Protein AF-A0A7K2DE82-F1 (afdb_monomer)

Radius of gyration: 32.62 Å; Cα contacts (8 Å, |Δi|>4): 359; chains: 1; bounding box: 81×49×97 Å

Mean predicted aligned error: 17.88 Å

Foldseek 3Di:
DDDDDPPPPDDPPPPVLLQLLLLLQLLLLLLLQLLQLLVVLQDVQFDRLLLLLLVVVVVPDDPVVVVVCCVPVNPCSSVVSSVVSSVVSSRQSSNLSSVVLVVVLVSNLVSLQVQLVSSLVSRLPDPSHDSVVSSVSSNVSSVSSSVSSNVLSVLSNVPDDPPVPPPDPDDDDDPVVNVVVNVVSVVVSVVSSVVSVVSSVVSNVNSVVSHDDDPVRVCCVVDVDDDDPPDPPDDPPDDDDDDDDDEDADDPDDEDDAPDEDDARYEDDAHYEHDAHYEDDPHYDDDPHYDDDPHYDDDD

pLDDT: mean 73.93, std 19.4, range [28.81, 98.38]

Solvent-accessible surface area (backbone atoms only — not comparable to full-atom values): 16851 Å² total; per-residue (Å²): 136,83,75,82,78,83,77,83,77,76,82,78,76,73,62,62,53,41,54,55,6,22,53,22,8,28,38,9,36,41,33,17,51,10,47,40,37,27,51,29,18,75,30,97,50,45,74,42,41,65,56,28,39,42,51,53,52,54,75,71,51,57,68,68,60,52,53,52,40,40,74,74,55,39,93,49,42,67,60,51,49,46,51,49,52,52,53,51,50,30,50,52,33,10,52,31,18,24,39,29,53,72,71,35,48,65,58,25,47,52,49,29,47,51,51,15,50,53,29,12,51,33,32,39,69,39,89,81,28,62,39,69,59,35,36,51,52,24,44,49,24,19,51,51,13,35,50,46,15,51,52,46,25,51,55,58,55,73,70,62,74,81,77,86,61,89,87,62,98,73,83,90,86,69,73,62,63,61,53,52,54,55,51,52,47,51,53,49,42,52,51,53,52,50,49,40,46,52,51,15,53,49,29,37,52,51,9,60,70,49,49,70,83,48,72,65,54,56,42,47,76,74,45,79,73,78,79,84,78,83,68,79,83,73,82,88,82,75,88,82,80,90,76,85,82,80,68,67,84,64,72,76,72,52,77,57,68,73,72,47,75,54,69,74,51,37,61,53,56,65,61,32,54,50,55,55,57,31,49,48,51,73,76,53,55,77,53,93,69,53,59,78,51,89,64,54,54,69,71,131

Secondary structure (DSSP, 8-state):
--PPPPP----GGGSHHHHHHHHHHHHHHHHHHHHHHHHHHH-TTS--HHHHHHHHHHHTS-HHHHHHHHHHHGGGHHHHHHHHHHHHHHHHHHHHHHHHTTT-HHHHHHHHHHHHHHHHHHHHT-TTS-HHHHHHHHHHHHHHHHHHHHHHHHHHHTT----TTTT----S--HHHHHHHHHHHHHHHHHHHHHHHHHHHHHHHHHHHHPPPPHHHHHHHH--PPP----------S------S----PPSSPPPPTTPPPPTTPPPPTTPBPPTT-B--TT----TT-B--TT-B---

Structure (mmCIF, N/CA/C/O backbone):
data_AF-A0A7K2DE82-F1
#
_entry.id   AF-A0A7K2DE82-F1
#
loop_
_atom_site.group_PDB
_atom_site.id
_atom_site.type_symbol
_atom_site.label_atom_id
_atom_site.label_alt_id
_atom_site.label_comp_id
_atom_site.label_asym_id
_atom_site.label_entity_id
_atom_site.label_seq_id
_atom_site.pdbx_PDB_ins_code
_atom_site.Cartn_x
_atom_site.Cartn_y
_atom_site.Cartn_z
_atom_site.occupancy
_atom_site.B_iso_or_equiv
_atom_site.auth_seq_id
_atom_site.auth_comp_id
_atom_site.auth_asym_id
_atom_site.auth_atom_id
_atom_site.pdbx_PDB_model_num
ATOM 1 N N . MET A 1 1 ? 36.257 -37.421 -39.994 1.00 50.84 1 MET A N 1
ATOM 2 C CA . MET A 1 1 ? 36.653 -36.256 -39.176 1.00 50.84 1 MET A CA 1
ATOM 3 C C . MET A 1 1 ? 35.406 -35.404 -39.060 1.00 50.84 1 MET A C 1
ATOM 5 O O . MET A 1 1 ? 35.262 -34.439 -39.796 1.00 50.84 1 MET A O 1
ATOM 9 N N . ASP A 1 2 ? 34.467 -35.842 -38.223 1.00 56.78 2 ASP A N 1
ATOM 10 C CA . ASP A 1 2 ? 33.257 -35.078 -37.931 1.00 56.78 2 ASP A CA 1
ATOM 11 C C . ASP A 1 2 ? 33.627 -34.065 -36.851 1.00 56.78 2 ASP A C 1
ATOM 13 O O . ASP A 1 2 ? 34.039 -34.438 -35.750 1.00 56.78 2 ASP A O 1
ATOM 17 N N . GLY A 1 3 ? 33.612 -32.784 -37.215 1.00 58.31 3 GLY A N 1
ATOM 18 C CA . GLY A 1 3 ? 33.856 -31.699 -36.272 1.00 58.31 3 GLY A CA 1
ATOM 19 C C . GLY A 1 3 ? 32.747 -31.655 -35.215 1.00 58.31 3 GLY A C 1
ATOM 20 O O . GLY A 1 3 ? 31.602 -31.981 -35.530 1.00 58.31 3 GLY A O 1
ATOM 21 N N . PRO A 1 4 ? 33.051 -31.275 -33.963 1.00 61.97 4 PRO A N 1
ATOM 22 C CA . PRO A 1 4 ? 32.033 -31.176 -32.926 1.00 61.97 4 PRO A CA 1
ATOM 23 C C . PRO A 1 4 ? 31.029 -30.068 -33.274 1.00 61.97 4 PRO A C 1
ATOM 25 O O . PRO A 1 4 ? 31.424 -28.934 -33.551 1.00 61.97 4 PRO A O 1
ATOM 28 N N . GLU A 1 5 ? 29.735 -30.397 -33.253 1.00 64.00 5 GLU A N 1
ATOM 29 C CA . GLU A 1 5 ? 28.656 -29.424 -33.437 1.00 64.00 5 GLU A CA 1
ATOM 30 C C . GLU A 1 5 ? 28.733 -28.312 -32.374 1.00 64.00 5 GLU A C 1
ATOM 32 O O . GLU A 1 5 ? 28.950 -28.598 -31.189 1.00 64.00 5 GLU A O 1
ATOM 37 N N . PRO A 1 6 ? 28.547 -27.034 -32.752 1.00 55.84 6 PRO A N 1
ATOM 38 C CA . PRO A 1 6 ? 28.524 -25.945 -31.792 1.00 55.84 6 PRO A CA 1
ATOM 39 C C . PRO A 1 6 ? 27.261 -26.049 -30.931 1.00 55.84 6 PRO A C 1
ATOM 41 O O . PRO A 1 6 ? 26.137 -25.955 -31.417 1.00 55.84 6 PRO A O 1
ATOM 44 N N . ALA A 1 7 ? 27.460 -26.231 -29.626 1.00 52.50 7 ALA A N 1
ATOM 45 C CA . ALA A 1 7 ? 26.391 -26.254 -28.639 1.00 52.50 7 ALA A CA 1
ATOM 46 C C . ALA A 1 7 ? 25.530 -24.981 -28.730 1.00 52.50 7 ALA A C 1
ATOM 48 O O . ALA A 1 7 ? 26.030 -23.872 -28.530 1.00 52.50 7 ALA A O 1
ATOM 49 N N . GLU A 1 8 ? 24.227 -25.150 -28.978 1.00 50.50 8 GLU A N 1
ATOM 50 C CA . GLU A 1 8 ? 23.212 -24.098 -28.888 1.00 50.50 8 GLU A CA 1
ATOM 51 C C . GLU A 1 8 ? 23.307 -23.371 -27.536 1.00 50.50 8 GLU A C 1
ATOM 53 O O . GLU A 1 8 ? 22.836 -23.833 -26.488 1.00 50.50 8 GLU A O 1
ATOM 58 N N . GLN A 1 9 ? 23.901 -22.180 -27.548 1.00 54.16 9 GLN A N 1
ATOM 59 C CA . GLN A 1 9 ? 23.898 -21.288 -26.400 1.00 54.16 9 GLN A CA 1
ATOM 60 C C . GLN A 1 9 ? 22.506 -20.662 -26.268 1.00 54.16 9 GLN A C 1
ATOM 62 O O . GLN A 1 9 ? 22.185 -19.650 -26.889 1.00 54.16 9 GLN A O 1
ATOM 67 N N . ARG A 1 10 ? 21.648 -21.260 -25.432 1.00 49.44 10 ARG A N 1
ATOM 68 C CA . ARG A 1 10 ? 20.344 -20.670 -25.086 1.00 49.44 10 ARG A CA 1
ATOM 69 C C . ARG A 1 10 ? 20.536 -19.264 -24.483 1.00 49.44 10 ARG A C 1
ATOM 71 O O . ARG A 1 10 ? 21.251 -19.131 -23.484 1.00 49.44 10 ARG A O 1
ATOM 78 N N . PRO A 1 11 ? 19.855 -18.220 -24.993 1.00 47.59 11 PRO A N 1
ATOM 79 C CA . PRO A 1 11 ? 20.053 -16.850 -24.532 1.00 47.59 11 PRO A CA 1
ATOM 80 C C . PRO A 1 11 ? 19.539 -16.674 -23.094 1.00 47.59 11 PRO A C 1
ATOM 82 O O . PRO A 1 11 ? 18.336 -16.690 -22.820 1.00 47.59 11 PRO A O 1
ATOM 85 N N . ARG A 1 12 ? 20.460 -16.466 -22.146 1.00 50.34 12 ARG A N 1
ATOM 86 C CA . ARG A 1 12 ? 20.175 -16.243 -20.712 1.00 50.34 12 ARG A CA 1
ATOM 87 C C . ARG A 1 12 ? 19.652 -14.826 -20.380 1.00 50.34 12 ARG A C 1
ATOM 89 O O . ARG A 1 12 ? 19.381 -14.535 -19.218 1.00 50.34 12 ARG A O 1
ATOM 96 N N . GLY A 1 13 ? 19.435 -13.955 -21.370 1.00 49.06 13 GLY A N 1
ATOM 97 C CA . GLY A 1 13 ? 19.183 -12.515 -21.172 1.00 49.06 13 GLY A CA 1
ATOM 98 C C . GLY A 1 13 ? 17.776 -12.078 -20.722 1.00 49.06 13 GLY A C 1
ATOM 99 O O . GLY A 1 13 ? 17.586 -10.916 -20.382 1.00 49.06 13 GLY A O 1
ATOM 100 N N . ARG A 1 14 ? 16.764 -12.961 -20.691 1.00 52.59 14 ARG A N 1
ATOM 101 C CA . ARG A 1 14 ? 15.362 -12.558 -20.406 1.00 52.59 14 ARG A CA 1
ATOM 102 C C . ARG A 1 14 ? 14.955 -12.552 -18.925 1.00 52.59 14 ARG A C 1
ATOM 104 O O . ARG A 1 14 ? 13.929 -11.961 -18.590 1.00 52.59 14 ARG A O 1
ATOM 111 N N . ARG A 1 15 ? 15.697 -13.213 -18.027 1.00 55.22 15 ARG A N 1
ATOM 112 C CA . ARG A 1 15 ? 15.253 -13.403 -16.625 1.00 55.22 15 ARG A CA 1
ATOM 113 C C . ARG A 1 15 ? 15.520 -12.193 -15.721 1.00 55.22 15 ARG A C 1
ATOM 115 O O . ARG A 1 15 ? 14.745 -11.940 -14.802 1.00 55.22 15 ARG A O 1
ATOM 122 N N . THR A 1 16 ? 16.565 -11.421 -15.995 1.00 61.06 16 THR A N 1
ATOM 123 C CA . THR A 1 16 ? 17.054 -10.342 -15.119 1.00 61.06 16 THR A CA 1
ATOM 124 C C . THR A 1 16 ? 16.125 -9.123 -15.055 1.00 61.06 16 THR A C 1
ATOM 126 O O . THR A 1 16 ? 15.943 -8.562 -13.977 1.00 61.06 16 THR A O 1
ATOM 129 N N . GLY A 1 17 ? 15.438 -8.765 -16.147 1.00 68.69 17 GLY A N 1
ATOM 130 C CA . GLY A 1 17 ? 14.459 -7.661 -16.146 1.00 68.69 17 GLY A CA 1
ATOM 131 C C . GLY A 1 17 ? 13.202 -7.931 -15.304 1.00 68.69 17 GLY A C 1
ATOM 132 O O . GLY A 1 17 ? 12.536 -7.002 -14.843 1.00 68.69 17 GLY A O 1
ATOM 133 N N . GLY A 1 18 ? 12.882 -9.206 -15.053 1.00 82.81 18 GLY A N 1
ATOM 134 C CA . GLY A 1 18 ? 11.758 -9.587 -14.198 1.00 82.81 18 GLY A CA 1
ATOM 135 C C . GLY A 1 18 ? 12.042 -9.363 -12.712 1.00 82.81 18 GLY A C 1
ATOM 136 O O . GLY A 1 18 ? 11.191 -8.839 -12.000 1.00 82.81 18 GLY A O 1
ATOM 137 N N . VAL A 1 19 ? 13.243 -9.720 -12.250 1.00 89.25 19 VAL A N 1
ATOM 138 C CA . VAL A 1 19 ? 13.635 -9.565 -10.839 1.00 89.25 19 VAL A CA 1
ATOM 139 C C . VAL A 1 19 ? 13.806 -8.089 -10.479 1.00 89.25 19 VAL A C 1
ATOM 141 O O . VAL A 1 19 ? 13.284 -7.654 -9.459 1.00 89.25 19 VAL A O 1
ATOM 144 N N . ALA A 1 20 ? 14.448 -7.294 -11.343 1.00 89.69 20 ALA A N 1
ATOM 145 C CA . ALA A 1 20 ? 14.592 -5.853 -11.122 1.00 89.69 20 ALA A CA 1
ATOM 146 C C . ALA A 1 20 ? 13.230 -5.139 -11.056 1.00 89.69 20 ALA A C 1
ATOM 148 O O . ALA A 1 20 ? 13.008 -4.313 -10.173 1.00 89.69 20 ALA A O 1
ATOM 149 N N . GLY A 1 21 ? 12.292 -5.510 -11.937 1.00 92.88 21 GLY A N 1
ATOM 150 C CA . GLY A 1 21 ? 10.916 -5.012 -11.875 1.00 92.88 21 GLY A CA 1
ATOM 151 C C . GLY A 1 21 ? 10.198 -5.418 -10.585 1.00 92.88 21 GLY A C 1
ATOM 152 O O . GLY A 1 21 ? 9.494 -4.601 -10.001 1.00 92.88 21 GLY A O 1
ATOM 153 N N . PHE A 1 22 ? 10.413 -6.646 -10.101 1.00 95.69 22 PHE A N 1
ATOM 154 C CA . PHE A 1 22 ? 9.846 -7.091 -8.827 1.00 95.69 22 PHE A CA 1
ATOM 155 C C . PHE A 1 22 ? 10.364 -6.269 -7.645 1.00 95.69 22 PHE A C 1
ATOM 157 O O . PHE A 1 22 ? 9.571 -5.750 -6.864 1.00 95.69 22 PHE A O 1
ATOM 164 N N . ILE A 1 23 ? 11.683 -6.080 -7.557 1.00 95.31 23 ILE A N 1
ATOM 165 C CA . ILE A 1 23 ? 12.314 -5.264 -6.511 1.00 95.31 23 ILE A CA 1
ATOM 166 C C . ILE A 1 23 ? 11.802 -3.818 -6.569 1.00 95.31 23 ILE A C 1
ATOM 168 O O . ILE A 1 23 ? 11.464 -3.251 -5.535 1.00 95.31 23 ILE A O 1
ATOM 172 N N . ALA A 1 24 ? 11.683 -3.239 -7.768 1.00 95.62 24 ALA A N 1
ATOM 173 C CA . ALA A 1 24 ? 11.132 -1.898 -7.953 1.00 95.62 24 ALA A CA 1
ATOM 174 C C . ALA A 1 24 ? 9.705 -1.767 -7.395 1.00 95.62 24 ALA A C 1
ATOM 176 O O . ALA A 1 24 ? 9.404 -0.785 -6.721 1.00 95.62 24 ALA A O 1
ATOM 177 N N . GLY A 1 25 ? 8.851 -2.765 -7.642 1.00 96.94 25 GLY A N 1
ATOM 178 C CA . GLY A 1 25 ? 7.486 -2.798 -7.114 1.00 96.94 25 GLY A CA 1
ATOM 179 C C . GLY A 1 25 ? 7.422 -2.951 -5.593 1.00 96.94 25 GLY A C 1
ATOM 180 O O . GLY A 1 25 ? 6.647 -2.251 -4.944 1.00 96.94 25 GLY A O 1
ATOM 181 N N . VAL A 1 26 ? 8.273 -3.807 -5.013 1.00 98.38 26 VAL A N 1
ATOM 182 C CA . VAL A 1 26 ? 8.395 -3.960 -3.550 1.00 98.38 26 VAL A CA 1
ATOM 183 C C . VAL A 1 26 ? 8.843 -2.648 -2.903 1.00 98.38 26 VAL A C 1
ATOM 185 O O . VAL A 1 26 ? 8.251 -2.224 -1.917 1.00 98.38 26 VAL A O 1
ATOM 188 N N . LEU A 1 27 ? 9.849 -1.975 -3.468 1.00 98.00 27 LEU A N 1
ATOM 189 C CA . LEU A 1 27 ? 10.345 -0.698 -2.946 1.00 98.00 27 LEU A CA 1
ATOM 190 C C . LEU A 1 27 ? 9.311 0.421 -3.074 1.00 98.00 27 LEU A C 1
ATOM 192 O O . LEU A 1 27 ? 9.140 1.195 -2.136 1.00 98.00 27 LEU A O 1
ATOM 196 N N . GLY A 1 28 ? 8.584 0.485 -4.192 1.00 97.75 28 GLY A N 1
ATOM 197 C CA . GLY A 1 28 ? 7.482 1.434 -4.346 1.00 97.75 28 GLY A CA 1
ATOM 198 C C . GLY A 1 28 ? 6.388 1.223 -3.301 1.00 97.75 28 GLY A C 1
ATOM 199 O O . GLY A 1 28 ? 5.941 2.183 -2.678 1.00 97.75 28 GLY A O 1
ATOM 200 N N . ALA A 1 29 ? 6.008 -0.028 -3.038 1.00 97.88 29 ALA A N 1
ATOM 201 C CA . ALA A 1 29 ? 5.058 -0.341 -1.975 1.00 97.88 29 ALA A CA 1
ATOM 202 C C . ALA A 1 29 ? 5.600 -0.026 -0.577 1.00 97.88 29 ALA A C 1
ATOM 204 O O . ALA A 1 29 ? 4.870 0.532 0.233 1.00 97.88 29 ALA A O 1
ATOM 205 N N . ALA A 1 30 ? 6.872 -0.315 -0.297 1.00 97.62 30 ALA A N 1
ATOM 206 C CA . ALA A 1 30 ? 7.489 0.016 0.984 1.00 97.62 30 ALA A CA 1
ATOM 207 C C . ALA A 1 30 ? 7.483 1.531 1.247 1.00 97.62 30 ALA A C 1
ATOM 209 O O . ALA A 1 30 ? 7.157 1.957 2.352 1.00 97.62 30 ALA A O 1
ATOM 210 N N . VAL A 1 31 ? 7.779 2.349 0.231 1.00 98.00 31 VAL A N 1
ATOM 211 C CA . VAL A 1 31 ? 7.702 3.816 0.333 1.00 98.00 31 VAL A CA 1
ATOM 212 C C 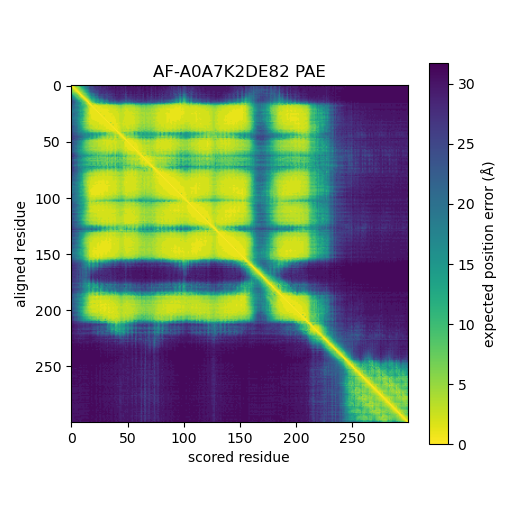. VAL A 1 31 ? 6.257 4.284 0.540 1.00 98.00 31 VAL A C 1
ATOM 214 O O . VAL A 1 31 ? 6.018 5.135 1.392 1.00 98.00 31 VAL A O 1
ATOM 217 N N . ALA A 1 32 ? 5.288 3.713 -0.181 1.00 96.50 32 ALA A N 1
ATOM 218 C CA . ALA A 1 32 ? 3.871 4.047 -0.016 1.00 96.50 32 ALA A CA 1
ATOM 219 C C . ALA A 1 32 ? 3.337 3.703 1.385 1.00 96.50 32 ALA A C 1
ATOM 221 O O . ALA A 1 32 ? 2.669 4.523 2.012 1.00 96.50 32 ALA A O 1
ATOM 222 N N . LEU A 1 33 ? 3.658 2.511 1.895 1.00 95.62 33 LEU A N 1
ATOM 223 C CA . LEU A 1 33 ? 3.264 2.077 3.237 1.00 95.62 33 LEU A CA 1
ATOM 224 C C . LEU A 1 33 ? 3.971 2.896 4.321 1.00 95.62 33 LEU A C 1
ATOM 226 O O . LEU A 1 33 ? 3.333 3.307 5.285 1.00 95.62 33 LEU A O 1
ATOM 230 N N . GLY A 1 34 ? 5.263 3.190 4.141 1.00 94.00 34 GLY A N 1
ATOM 231 C CA . GLY A 1 34 ? 6.003 4.066 5.046 1.00 94.00 34 GLY A CA 1
ATOM 232 C C . GLY A 1 34 ? 5.420 5.475 5.096 1.00 94.00 34 GLY A C 1
ATOM 233 O O . GLY A 1 34 ? 5.315 6.049 6.174 1.00 94.00 34 GLY A O 1
ATOM 234 N N . PHE A 1 35 ? 4.984 6.016 3.956 1.00 94.81 35 PHE A N 1
ATOM 235 C CA . PHE A 1 35 ? 4.281 7.297 3.913 1.00 94.81 35 PHE A CA 1
ATOM 236 C C . PHE A 1 35 ? 2.973 7.254 4.716 1.00 94.81 35 PHE A C 1
ATOM 238 O O . PHE A 1 35 ? 2.729 8.160 5.504 1.00 94.81 35 PHE A O 1
ATOM 245 N N . GLY A 1 36 ? 2.175 6.189 4.580 1.00 91.69 36 GLY A N 1
ATOM 246 C CA . GLY A 1 36 ? 0.971 5.998 5.398 1.00 91.69 36 GLY A CA 1
ATOM 247 C C . GLY A 1 36 ? 1.266 5.966 6.904 1.00 91.69 36 GLY A C 1
ATOM 248 O O . GLY A 1 36 ? 0.588 6.648 7.666 1.00 91.69 36 GLY A O 1
ATOM 249 N N . GLU A 1 37 ? 2.315 5.247 7.318 1.00 92.31 37 GLU A N 1
ATOM 250 C CA . GLU A 1 37 ? 2.758 5.177 8.723 1.00 92.31 37 GLU A CA 1
ATOM 251 C C . GLU A 1 37 ? 3.250 6.540 9.242 1.00 92.31 37 GLU A C 1
ATOM 253 O O . GLU A 1 37 ? 3.012 6.894 10.395 1.00 92.31 37 GLU A O 1
ATOM 258 N N . LEU A 1 38 ? 3.929 7.331 8.402 1.00 91.94 38 LEU A N 1
ATOM 259 C CA . LEU A 1 38 ? 4.367 8.677 8.773 1.00 91.94 38 LEU A CA 1
ATOM 260 C C . LEU A 1 38 ? 3.175 9.604 9.033 1.00 91.94 38 LEU A C 1
ATOM 262 O O . LEU A 1 38 ? 3.189 10.353 10.007 1.00 91.94 38 LEU A O 1
ATOM 266 N N . ILE A 1 39 ? 2.164 9.566 8.163 1.00 90.62 39 ILE A N 1
ATOM 267 C CA . ILE A 1 39 ? 0.970 10.405 8.309 1.00 90.62 39 ILE A CA 1
ATOM 268 C C . ILE A 1 39 ? 0.213 10.058 9.589 1.00 90.62 39 ILE A C 1
ATOM 270 O O . ILE A 1 39 ? -0.189 10.966 10.309 1.00 90.62 39 ILE A O 1
ATOM 274 N N . GLU A 1 40 ? 0.075 8.772 9.901 1.00 88.38 40 GLU A N 1
ATOM 275 C CA . GLU A 1 40 ? -0.502 8.321 11.169 1.00 88.38 40 GLU A CA 1
ATOM 276 C C . GLU A 1 40 ? 0.325 8.791 12.374 1.00 88.38 40 GLU A C 1
ATOM 278 O O . GLU A 1 40 ? -0.225 9.245 13.368 1.00 88.38 40 GLU A O 1
ATOM 283 N N . GLY A 1 41 ? 1.657 8.736 12.289 1.00 85.00 41 GLY A N 1
ATOM 284 C CA . GLY A 1 41 ? 2.523 9.235 13.359 1.00 85.00 41 GLY A CA 1
ATOM 285 C C . GLY A 1 41 ? 2.358 10.733 13.635 1.00 85.00 41 GLY A C 1
ATOM 286 O O . GLY A 1 41 ? 2.529 11.164 14.768 1.00 85.00 41 GLY A O 1
ATOM 287 N N . ILE A 1 42 ? 2.026 11.526 12.611 1.00 85.06 42 ILE A N 1
ATOM 288 C CA . ILE A 1 42 ? 1.841 12.984 12.720 1.00 85.06 42 ILE A CA 1
ATOM 289 C C . ILE A 1 42 ? 0.386 13.355 13.055 1.00 85.06 42 ILE A C 1
ATOM 291 O O . ILE A 1 42 ? 0.132 14.454 13.549 1.00 85.06 42 ILE A O 1
ATOM 295 N N . SER A 1 43 ? -0.579 12.475 12.780 1.00 81.25 43 SER A N 1
ATOM 296 C CA . SER A 1 43 ? -2.005 12.763 12.911 1.00 81.25 43 SER A CA 1
ATOM 297 C C . SER A 1 43 ? -2.693 11.797 13.865 1.00 81.25 43 SER A C 1
ATOM 299 O O . SER A 1 43 ? -2.884 10.627 13.558 1.00 81.25 43 SER A O 1
ATOM 301 N N . GLU A 1 44 ? -3.197 12.327 14.978 1.00 75.56 44 GLU A N 1
ATOM 302 C CA . GLU A 1 44 ? -4.012 11.567 15.937 1.00 75.56 44 GLU A CA 1
ATOM 303 C C . GLU A 1 44 ? -5.373 11.126 15.359 1.00 75.56 44 GLU A C 1
ATOM 305 O O . GLU A 1 44 ? -6.061 10.294 15.941 1.00 75.56 44 GLU A O 1
ATOM 310 N N . THR A 1 45 ? -5.776 11.683 14.211 1.00 72.50 45 THR A N 1
ATOM 311 C CA . THR A 1 45 ? -7.104 11.500 13.601 1.00 72.50 45 THR A CA 1
ATOM 312 C C . THR A 1 45 ? -7.111 10.532 12.419 1.00 72.50 45 THR A C 1
ATOM 314 O O . THR A 1 45 ? -8.185 10.110 11.986 1.00 72.50 45 THR A O 1
ATOM 317 N N . ILE A 1 46 ? -5.945 10.203 11.853 1.00 73.62 46 ILE A N 1
ATOM 318 C CA . ILE A 1 46 ? -5.843 9.373 10.647 1.00 73.62 46 ILE A CA 1
ATOM 319 C C . ILE A 1 46 ? -5.314 7.989 11.044 1.00 73.62 46 ILE A C 1
ATOM 321 O O . ILE A 1 46 ? -4.140 7.874 11.391 1.00 73.62 46 ILE A O 1
ATOM 325 N N . PRO A 1 47 ? -6.141 6.929 10.981 1.00 73.94 47 PRO A N 1
ATOM 326 C CA . PRO A 1 47 ? -5.706 5.579 11.318 1.00 73.94 47 PRO A CA 1
ATOM 327 C C . PRO A 1 47 ? -4.722 5.028 10.278 1.00 73.94 47 PRO A C 1
ATOM 329 O O . PRO A 1 47 ? -4.755 5.403 9.102 1.00 73.94 47 PRO A O 1
ATOM 332 N N . SER A 1 48 ? -3.884 4.074 10.695 1.00 85.31 48 SER A N 1
ATOM 333 C CA . SER A 1 48 ? -2.994 3.352 9.780 1.00 85.31 48 SER A CA 1
ATOM 334 C C . SER A 1 48 ? -3.783 2.721 8.637 1.00 85.31 48 SER A C 1
ATOM 336 O O . SER A 1 48 ? -4.707 1.941 8.878 1.00 85.31 48 SER A O 1
ATOM 338 N N . LEU A 1 49 ? -3.369 2.953 7.388 1.00 85.38 49 LEU A N 1
ATOM 339 C CA . LEU A 1 49 ? -3.986 2.303 6.224 1.00 85.38 49 LEU A CA 1
ATOM 340 C C . LEU A 1 49 ? -3.922 0.771 6.322 1.00 85.38 49 LEU A C 1
ATOM 342 O O . LEU A 1 49 ? -4.853 0.082 5.915 1.00 85.38 49 LEU A O 1
ATOM 346 N N . VAL A 1 50 ? -2.834 0.228 6.876 1.00 90.25 50 VAL A N 1
ATOM 347 C CA . VAL A 1 50 ? -2.664 -1.225 7.029 1.00 90.25 50 VAL A CA 1
ATOM 348 C C . VAL A 1 50 ? -3.600 -1.770 8.102 1.00 90.25 50 VAL A C 1
ATOM 350 O O . VAL A 1 50 ? -4.197 -2.825 7.902 1.00 90.25 50 VAL A O 1
ATOM 353 N N . ILE A 1 51 ? -3.751 -1.050 9.218 1.00 89.25 51 ILE A N 1
ATOM 354 C CA . ILE A 1 51 ? -4.658 -1.451 10.301 1.00 89.25 51 ILE A CA 1
ATOM 355 C C . ILE A 1 51 ? -6.103 -1.371 9.818 1.00 89.25 51 ILE A C 1
ATOM 357 O O . ILE A 1 51 ? -6.823 -2.346 9.985 1.00 89.25 51 ILE A O 1
ATOM 361 N N . ALA A 1 52 ? -6.490 -0.298 9.125 1.00 89.31 52 ALA A N 1
ATOM 362 C CA . ALA A 1 52 ? -7.834 -0.154 8.572 1.00 89.31 52 ALA A CA 1
ATOM 363 C C . ALA A 1 52 ? -8.185 -1.297 7.602 1.00 89.31 52 ALA A C 1
ATOM 365 O O . ALA A 1 52 ? -9.279 -1.856 7.650 1.00 89.31 52 ALA A O 1
ATOM 366 N N . VAL A 1 53 ? -7.247 -1.705 6.737 1.00 90.00 53 VAL A N 1
ATOM 367 C CA . VAL A 1 53 ? -7.437 -2.889 5.879 1.00 90.00 53 VAL A CA 1
ATOM 368 C C . VAL A 1 53 ? -7.497 -4.176 6.710 1.00 90.00 53 VAL A C 1
ATOM 370 O O . VAL A 1 53 ? -8.272 -5.072 6.390 1.00 90.00 53 VAL A O 1
ATOM 373 N N . GLY A 1 54 ? -6.717 -4.284 7.785 1.00 90.12 54 GLY A N 1
ATOM 374 C CA . GLY A 1 54 ? -6.768 -5.421 8.706 1.00 90.12 54 GLY A CA 1
ATOM 375 C C . GLY A 1 54 ? -8.091 -5.549 9.455 1.00 90.12 54 GLY A C 1
ATOM 376 O O . GLY A 1 54 ? -8.594 -6.663 9.595 1.00 90.12 54 GLY A O 1
ATOM 377 N N . GLU A 1 55 ? -8.680 -4.432 9.873 1.00 90.38 55 GLU A N 1
ATOM 378 C CA . GLU A 1 55 ? -10.023 -4.369 10.458 1.00 90.38 55 GLU A CA 1
ATOM 379 C C . GLU A 1 55 ? -11.048 -4.891 9.457 1.00 90.38 55 GLU A C 1
ATOM 381 O O . GLU A 1 55 ? -11.743 -5.851 9.762 1.00 90.38 55 GLU A O 1
ATOM 386 N N . VAL A 1 56 ? -11.018 -4.399 8.210 1.00 90.31 56 VAL A N 1
ATOM 387 C CA . VAL A 1 56 ? -11.879 -4.915 7.131 1.00 90.31 56 VAL A CA 1
ATOM 388 C C . VAL A 1 56 ? -11.752 -6.427 6.981 1.00 90.31 56 VAL A C 1
ATOM 390 O O . VAL A 1 56 ? -12.755 -7.129 6.892 1.00 90.31 56 VAL A O 1
ATOM 393 N N . VAL A 1 57 ? -10.524 -6.943 6.911 1.00 89.62 57 VAL A N 1
ATOM 394 C CA . VAL A 1 57 ? -10.302 -8.384 6.753 1.00 89.62 57 VAL A CA 1
ATOM 395 C C . VAL A 1 57 ? -10.858 -9.140 7.956 1.00 89.62 57 VAL A C 1
ATOM 397 O O . VAL A 1 57 ? -11.489 -10.179 7.776 1.00 89.62 57 VAL A O 1
ATOM 400 N N . THR A 1 58 ? -10.672 -8.609 9.163 1.00 89.00 58 THR A N 1
ATOM 401 C CA . THR A 1 58 ? -11.199 -9.202 10.396 1.00 89.00 58 THR A CA 1
ATOM 402 C C . THR A 1 58 ? -12.728 -9.237 10.381 1.00 89.00 58 THR A C 1
ATOM 404 O O . THR A 1 58 ? -13.294 -10.290 10.661 1.00 89.00 58 THR A O 1
ATOM 407 N N . ASP A 1 59 ? -13.384 -8.153 9.963 1.00 89.25 59 ASP A N 1
ATOM 408 C CA . ASP A 1 59 ? -14.850 -8.033 9.915 1.00 89.25 59 ASP A CA 1
ATOM 409 C C . ASP A 1 59 ? -15.505 -9.077 9.000 1.00 89.25 59 ASP A C 1
ATOM 411 O O . ASP A 1 59 ? -16.616 -9.537 9.260 1.00 89.25 59 ASP A O 1
ATOM 415 N N . TYR A 1 60 ? -14.825 -9.455 7.913 1.00 90.88 60 TYR A N 1
ATOM 416 C CA . TYR A 1 60 ? -15.328 -10.434 6.945 1.00 90.88 60 TYR A CA 1
ATOM 417 C C . TYR A 1 60 ? -14.793 -11.853 7.164 1.00 90.88 60 TYR A C 1
ATOM 419 O O . TYR A 1 60 ? -15.138 -12.755 6.396 1.00 90.88 60 TYR A O 1
ATOM 427 N N . THR A 1 61 ? -13.950 -12.083 8.173 1.00 89.44 61 THR A N 1
ATOM 428 C CA . THR A 1 61 ? -13.407 -13.419 8.437 1.00 89.44 61 THR A CA 1
ATOM 429 C C . THR A 1 61 ? -14.438 -14.263 9.202 1.00 89.44 61 THR A C 1
ATOM 431 O O . THR A 1 61 ? -14.857 -13.866 10.288 1.00 89.44 61 THR A O 1
ATOM 434 N N . PRO A 1 62 ? -14.835 -15.448 8.694 1.00 90.50 62 PRO A N 1
ATOM 435 C CA . PRO A 1 62 ? -15.736 -16.356 9.401 1.00 90.50 62 PRO A CA 1
ATOM 436 C C . PRO A 1 62 ? -15.227 -16.738 10.797 1.00 90.50 62 PRO A C 1
ATOM 438 O O . PRO A 1 62 ? -14.028 -16.969 10.984 1.00 90.50 62 PRO A O 1
ATOM 441 N N . GLY A 1 63 ? -16.151 -16.891 11.752 1.00 86.38 63 GLY A N 1
ATOM 442 C CA . GLY A 1 63 ? -15.835 -17.213 13.150 1.00 86.38 63 GLY A CA 1
ATOM 443 C C . GLY A 1 63 ? -14.975 -18.470 13.323 1.00 86.38 63 GLY A C 1
ATOM 444 O O . GLY A 1 63 ? -14.059 -18.470 14.140 1.00 86.38 63 GLY A O 1
ATOM 445 N N . ASP A 1 64 ? -15.178 -19.493 12.489 1.00 88.75 64 ASP A N 1
ATOM 446 C CA . ASP A 1 64 ? -14.406 -20.744 12.536 1.00 88.75 64 ASP A CA 1
ATOM 447 C C . ASP A 1 64 ? -12.913 -20.529 12.240 1.00 88.75 64 ASP A C 1
ATOM 449 O O . ASP A 1 64 ? -12.042 -21.129 12.873 1.00 88.75 64 ASP A O 1
ATOM 453 N N . ILE A 1 65 ? -12.595 -19.629 11.302 1.00 85.69 65 ILE A N 1
ATOM 454 C CA . ILE A 1 65 ? -11.212 -19.298 10.928 1.00 85.69 65 ILE A CA 1
ATOM 455 C C . ILE A 1 65 ? -10.549 -18.471 12.032 1.00 85.69 65 ILE A C 1
ATOM 457 O O . ILE A 1 65 ? -9.357 -18.646 12.313 1.00 85.69 65 ILE A O 1
ATOM 461 N N . VAL A 1 66 ? -11.319 -17.591 12.680 1.00 83.12 66 VAL A N 1
ATOM 462 C CA . VAL A 1 66 ? -10.862 -16.826 13.845 1.00 83.12 66 VAL A CA 1
ATOM 463 C C . VAL A 1 66 ? -10.567 -17.774 15.007 1.00 83.12 66 VAL A C 1
ATOM 465 O O . VAL A 1 66 ? -9.462 -17.732 15.538 1.00 83.12 66 VAL A O 1
ATOM 468 N N . ALA A 1 67 ? -11.484 -18.683 15.343 1.00 83.00 67 ALA A N 1
ATOM 469 C CA . ALA A 1 67 ? -11.306 -19.661 16.415 1.00 83.00 67 ALA A CA 1
ATOM 470 C C . ALA A 1 67 ? -10.099 -20.582 16.167 1.00 83.00 67 ALA A C 1
ATOM 472 O O . ALA A 1 67 ? -9.269 -20.766 17.059 1.00 83.00 67 ALA A O 1
ATOM 473 N N . PHE A 1 68 ? -9.940 -21.090 14.940 1.00 86.00 68 PHE A N 1
ATOM 474 C CA . PHE A 1 68 ? -8.771 -21.882 14.550 1.00 86.00 68 PHE A CA 1
ATOM 475 C C . PHE A 1 68 ? -7.465 -21.078 14.651 1.00 86.00 68 PHE A C 1
ATOM 477 O O . PHE A 1 68 ? -6.457 -21.577 15.157 1.00 86.00 68 PHE A O 1
ATOM 484 N N . SER A 1 69 ? -7.475 -19.815 14.212 1.00 81.12 69 SER A N 1
ATOM 485 C CA . SER A 1 69 ? -6.302 -18.941 14.321 1.00 81.12 69 SER A CA 1
ATOM 486 C C . SER A 1 69 ? -5.942 -18.648 15.773 1.00 81.12 69 SER A C 1
ATOM 488 O O . SER A 1 69 ? -4.763 -18.691 16.112 1.00 81.12 69 SER A O 1
ATOM 490 N N . ILE A 1 70 ? -6.923 -18.396 16.642 1.00 82.56 70 ILE A N 1
ATOM 491 C CA . ILE A 1 70 ? -6.691 -18.191 18.079 1.00 82.56 70 ILE A CA 1
ATOM 492 C C . ILE A 1 70 ? -6.118 -19.466 18.704 1.00 82.56 70 ILE A C 1
ATOM 494 O O . ILE A 1 70 ? -5.154 -19.382 19.461 1.00 82.56 70 ILE A O 1
ATOM 498 N N . ALA A 1 71 ? -6.639 -20.642 18.346 1.00 86.56 71 ALA A N 1
ATOM 499 C CA . ALA A 1 71 ? -6.158 -21.918 18.872 1.00 86.56 71 ALA A CA 1
ATOM 500 C C . ALA A 1 71 ? -4.697 -22.217 18.488 1.00 86.56 71 ALA A C 1
ATOM 502 O O . ALA A 1 71 ? -3.945 -22.743 19.304 1.00 86.56 71 ALA A O 1
ATOM 503 N N . ASN A 1 72 ? -4.279 -21.874 17.265 1.00 88.75 72 ASN A N 1
ATOM 504 C CA . ASN A 1 72 ? -2.934 -22.193 16.776 1.00 88.75 72 ASN A CA 1
ATOM 505 C C . ASN A 1 72 ? -1.899 -21.076 17.019 1.00 88.75 72 ASN A C 1
ATOM 507 O O . ASN A 1 72 ? -0.725 -21.356 17.242 1.00 88.75 72 ASN A O 1
ATOM 511 N N . ILE A 1 73 ? -2.308 -19.808 16.921 1.00 82.62 73 ILE A N 1
ATOM 512 C CA . ILE A 1 73 ? -1.419 -18.627 16.927 1.00 82.62 73 ILE A CA 1
ATOM 513 C C . ILE A 1 73 ? -1.530 -17.851 18.252 1.00 82.62 73 ILE A C 1
ATOM 515 O O . ILE A 1 73 ? -0.627 -17.092 18.612 1.00 82.62 73 ILE A O 1
ATOM 519 N N . GLY A 1 74 ? -2.612 -18.046 19.008 1.00 83.75 74 GLY A N 1
ATOM 520 C CA . GLY A 1 74 ? -2.832 -17.388 20.292 1.00 83.75 74 GLY A CA 1
ATOM 521 C C . GLY A 1 74 ? -2.979 -15.869 20.172 1.00 83.75 74 GLY A C 1
ATOM 522 O O . GLY A 1 74 ? -3.474 -15.333 19.178 1.00 83.75 74 GLY A O 1
ATOM 523 N N . ALA A 1 75 ? -2.512 -15.151 21.198 1.00 80.44 75 ALA A N 1
ATOM 524 C CA . ALA A 1 75 ? -2.650 -13.695 21.324 1.00 80.44 75 ALA A CA 1
ATOM 525 C C . ALA A 1 75 ? -1.996 -12.890 20.183 1.00 80.44 75 ALA A C 1
ATOM 527 O O . ALA A 1 75 ? -2.307 -11.715 19.988 1.00 80.44 75 ALA A O 1
ATOM 528 N N . SER A 1 76 ? -1.103 -13.506 19.406 1.00 83.38 76 SER A N 1
ATOM 529 C CA . SER A 1 76 ? -0.403 -12.848 18.302 1.00 83.38 76 SER A CA 1
ATOM 530 C C . SER A 1 76 ? -1.211 -12.777 17.003 1.00 83.38 76 SER A C 1
ATOM 532 O O . SER A 1 76 ? -0.710 -12.216 16.030 1.00 83.38 76 SER A O 1
ATOM 534 N N . GLN A 1 77 ? -2.447 -13.291 16.956 1.00 89.25 77 GLN A N 1
ATOM 535 C CA . GLN A 1 77 ? -3.270 -13.329 15.738 1.00 89.25 77 GLN A CA 1
ATOM 536 C C . GLN A 1 77 ? -3.361 -11.969 15.027 1.00 89.25 77 GLN A C 1
ATOM 538 O O . GLN A 1 77 ? -3.135 -11.893 13.820 1.00 89.25 77 GLN A O 1
ATOM 543 N N . LYS A 1 78 ? -3.650 -10.886 15.762 1.00 86.00 78 LYS A N 1
ATOM 544 C CA . LYS A 1 78 ? -3.786 -9.543 15.172 1.00 86.00 78 LYS A CA 1
ATOM 545 C C . LYS A 1 78 ? -2.472 -9.056 14.561 1.00 86.00 78 LYS A C 1
ATOM 547 O O . LYS A 1 78 ? -2.456 -8.557 13.442 1.00 86.00 78 LYS A O 1
ATOM 552 N N . THR A 1 79 ? -1.354 -9.262 15.254 1.00 88.69 79 THR A N 1
ATOM 553 C CA . THR A 1 79 ? -0.025 -8.906 14.739 1.00 88.69 79 THR A CA 1
ATOM 554 C C . THR A 1 79 ? 0.331 -9.725 13.501 1.00 88.69 79 THR A C 1
ATOM 556 O O . THR A 1 79 ? 0.840 -9.170 12.528 1.00 88.69 79 THR A O 1
ATOM 559 N N . VAL A 1 80 ? 0.035 -11.027 13.511 1.00 88.69 80 VAL A N 1
ATOM 560 C CA . VAL A 1 80 ? 0.269 -11.917 12.367 1.00 88.69 80 VAL A CA 1
ATOM 561 C C . VAL A 1 80 ? -0.568 -11.491 11.164 1.00 88.69 80 VAL A C 1
ATOM 563 O O . VAL A 1 80 ? -0.038 -11.458 10.055 1.00 88.69 80 VAL A O 1
ATOM 566 N N . LEU A 1 81 ? -1.825 -11.090 11.373 1.00 90.25 81 LEU A N 1
ATOM 567 C CA . LEU A 1 81 ? -2.672 -10.554 10.310 1.00 90.25 81 LEU A CA 1
ATOM 568 C C . LEU A 1 81 ? -2.061 -9.286 9.700 1.00 90.25 81 LEU A C 1
ATOM 570 O O . LEU A 1 81 ? -1.895 -9.214 8.483 1.00 90.25 81 LEU A O 1
ATOM 574 N N . THR A 1 82 ? -1.648 -8.325 10.529 1.00 91.44 82 THR A N 1
ATOM 575 C CA . THR A 1 82 ? -1.014 -7.082 10.062 1.00 91.44 82 THR A CA 1
ATOM 576 C C . THR A 1 82 ? 0.265 -7.358 9.267 1.00 91.44 82 THR A C 1
ATOM 578 O O . THR A 1 82 ? 0.436 -6.832 8.165 1.00 91.44 82 THR A O 1
ATOM 581 N N . VAL A 1 83 ? 1.156 -8.219 9.774 1.00 93.19 83 VAL A N 1
ATOM 582 C CA . VAL A 1 83 ? 2.382 -8.614 9.056 1.00 93.19 83 VAL A CA 1
ATOM 583 C C . VAL A 1 83 ? 2.039 -9.316 7.740 1.00 93.19 83 VAL A C 1
ATOM 585 O O . VAL A 1 83 ? 2.650 -9.022 6.710 1.00 93.19 83 VAL A O 1
ATOM 588 N N . GLY A 1 84 ? 1.038 -10.198 7.752 1.00 94.38 84 GLY A N 1
ATOM 589 C CA . GLY A 1 84 ? 0.539 -10.892 6.569 1.00 94.38 84 GLY A CA 1
ATOM 590 C C . GLY A 1 84 ? 0.057 -9.927 5.488 1.00 94.38 84 GLY A C 1
ATOM 591 O O . GLY A 1 84 ? 0.452 -10.066 4.331 1.00 94.38 84 GLY A O 1
ATOM 592 N N . ILE A 1 85 ? -0.717 -8.904 5.862 1.00 93.81 85 ILE A N 1
ATOM 593 C CA . ILE A 1 85 ? -1.196 -7.866 4.938 1.00 93.81 85 ILE A CA 1
ATOM 594 C C . ILE A 1 85 ? -0.022 -7.091 4.341 1.00 93.81 85 ILE A C 1
ATOM 596 O O . ILE A 1 85 ? 0.013 -6.898 3.125 1.00 93.81 85 ILE A O 1
ATOM 600 N N . VAL A 1 86 ? 0.969 -6.689 5.146 1.00 95.50 86 VAL A N 1
ATOM 601 C CA . VAL A 1 86 ? 2.161 -5.987 4.636 1.00 95.50 86 VAL A CA 1
ATOM 602 C C . VAL A 1 86 ? 2.914 -6.861 3.635 1.00 95.50 86 VAL A C 1
ATOM 604 O O . VAL A 1 86 ? 3.188 -6.416 2.520 1.00 95.50 86 VAL A O 1
ATOM 607 N N . VAL A 1 87 ? 3.206 -8.117 3.980 1.00 97.19 87 VAL A N 1
ATOM 608 C CA . VAL A 1 87 ? 3.928 -9.041 3.089 1.00 97.19 87 VAL A CA 1
ATOM 609 C C . VAL A 1 87 ? 3.140 -9.301 1.804 1.00 97.19 87 VAL A C 1
ATOM 611 O O . VAL A 1 87 ? 3.718 -9.243 0.717 1.00 97.19 87 VAL A O 1
ATOM 614 N N . ALA A 1 88 ? 1.828 -9.531 1.901 1.00 96.50 88 ALA A N 1
ATOM 615 C CA . ALA A 1 88 ? 0.965 -9.729 0.740 1.00 96.50 88 ALA A CA 1
ATOM 616 C C . ALA A 1 88 ? 0.951 -8.489 -0.167 1.00 96.50 88 ALA A C 1
ATOM 618 O O . ALA A 1 88 ? 1.099 -8.611 -1.383 1.00 96.50 88 ALA A O 1
ATOM 619 N N . SER A 1 89 ? 0.866 -7.294 0.419 1.00 96.00 89 SER A N 1
ATOM 620 C CA . SER A 1 89 ? 0.884 -6.019 -0.307 1.00 96.00 89 SER A CA 1
ATOM 621 C C . SER A 1 89 ? 2.207 -5.807 -1.041 1.00 96.00 89 SER A C 1
ATOM 623 O O . SER A 1 89 ? 2.215 -5.496 -2.234 1.00 96.00 89 SER A O 1
ATOM 625 N N . LEU A 1 90 ? 3.338 -6.052 -0.370 1.00 97.56 90 LEU A N 1
ATOM 626 C CA . LEU A 1 90 ? 4.663 -5.994 -0.990 1.00 97.56 90 LEU A CA 1
ATOM 627 C C . LEU A 1 90 ? 4.789 -7.007 -2.136 1.00 97.56 90 LEU A C 1
ATOM 629 O O . LEU A 1 90 ? 5.309 -6.666 -3.199 1.00 97.56 90 LEU A O 1
ATOM 633 N N . ALA A 1 91 ? 4.286 -8.232 -1.957 1.00 97.75 91 ALA A N 1
ATOM 634 C CA . ALA A 1 91 ? 4.324 -9.268 -2.985 1.00 97.75 91 ALA A CA 1
ATOM 635 C C . ALA A 1 91 ? 3.482 -8.894 -4.216 1.00 97.75 91 ALA A C 1
ATOM 637 O O . ALA A 1 91 ? 3.974 -8.992 -5.343 1.00 97.75 91 ALA A O 1
ATOM 638 N N . ILE A 1 92 ? 2.247 -8.420 -4.017 1.00 97.31 92 ILE A N 1
ATOM 639 C CA . ILE A 1 92 ? 1.351 -7.976 -5.096 1.00 97.31 92 ILE A CA 1
ATOM 640 C C . ILE A 1 92 ? 1.986 -6.814 -5.863 1.00 97.31 92 ILE A C 1
ATOM 642 O O . ILE A 1 92 ? 2.103 -6.871 -7.089 1.00 97.31 92 ILE A O 1
ATOM 646 N N . CYS A 1 93 ? 2.480 -5.794 -5.165 1.00 97.25 93 CYS A N 1
ATOM 647 C CA . CYS A 1 93 ? 3.134 -4.654 -5.801 1.00 97.25 93 CYS A CA 1
ATOM 648 C C . CYS A 1 93 ? 4.446 -5.036 -6.494 1.00 97.25 93 CYS A C 1
ATOM 650 O O . CYS A 1 93 ? 4.730 -4.540 -7.585 1.00 97.25 93 CYS A O 1
ATOM 652 N N . GLY A 1 94 ? 5.211 -5.978 -5.941 1.00 97.12 94 GLY A N 1
ATOM 653 C CA . GLY A 1 94 ? 6.346 -6.585 -6.629 1.00 97.12 94 GLY A CA 1
ATOM 654 C C . GLY A 1 94 ? 5.926 -7.253 -7.941 1.00 97.12 94 GLY A C 1
ATOM 655 O O . GLY A 1 94 ? 6.541 -7.040 -8.990 1.00 97.12 94 GLY A O 1
ATOM 656 N N . LEU A 1 95 ? 4.832 -8.016 -7.946 1.00 96.75 95 LEU A N 1
ATOM 657 C CA . LEU A 1 95 ? 4.299 -8.611 -9.175 1.00 96.75 95 LEU A CA 1
ATOM 658 C C . LEU A 1 95 ? 3.858 -7.545 -10.192 1.00 96.75 95 LEU A C 1
ATOM 660 O O . LEU A 1 95 ? 4.135 -7.716 -11.384 1.00 96.75 95 LEU A O 1
ATOM 664 N N . LEU A 1 96 ? 3.258 -6.440 -9.739 1.00 96.06 96 LEU A N 1
ATOM 665 C CA . LEU A 1 96 ? 2.909 -5.292 -10.583 1.00 96.06 96 LEU A CA 1
ATOM 666 C C . LEU A 1 96 ? 4.152 -4.618 -11.179 1.00 96.06 96 LEU A C 1
ATOM 668 O O . LEU A 1 96 ? 4.188 -4.364 -12.383 1.00 96.06 96 LEU A O 1
ATOM 672 N N . GLY A 1 97 ? 5.207 -4.403 -10.390 1.00 95.25 97 GLY A N 1
ATOM 673 C CA . GLY A 1 97 ? 6.481 -3.861 -10.875 1.00 95.25 97 GLY A CA 1
ATOM 674 C C . GLY A 1 97 ? 7.160 -4.780 -11.899 1.00 95.25 97 GLY A C 1
ATOM 675 O O . GLY A 1 97 ? 7.652 -4.329 -12.939 1.00 95.25 97 GLY A O 1
ATOM 676 N N . ARG A 1 98 ? 7.102 -6.099 -11.680 1.00 94.38 98 ARG A N 1
ATOM 677 C CA . ARG A 1 98 ? 7.558 -7.112 -12.647 1.00 94.38 98 ARG A CA 1
ATOM 678 C C . ARG A 1 98 ? 6.735 -7.093 -13.936 1.00 94.38 98 ARG A C 1
ATOM 680 O O . ARG A 1 98 ? 7.271 -7.360 -15.009 1.00 94.38 98 ARG A O 1
ATOM 687 N N . GLN A 1 99 ? 5.436 -6.821 -13.855 1.00 93.12 99 GLN A N 1
ATOM 688 C CA . GLN A 1 99 ? 4.590 -6.686 -15.039 1.00 93.12 99 GLN A CA 1
ATOM 689 C C . GLN A 1 99 ? 4.871 -5.368 -15.778 1.00 93.12 99 GLN A C 1
ATOM 691 O O . GLN A 1 99 ? 4.933 -5.355 -17.011 1.00 93.12 99 GLN A O 1
ATOM 696 N N . ALA A 1 100 ? 5.140 -4.283 -15.047 1.00 91.81 100 ALA A N 1
ATOM 697 C CA . ALA A 1 100 ? 5.541 -3.000 -15.615 1.00 91.81 100 ALA A CA 1
ATOM 698 C C . ALA A 1 100 ? 6.851 -3.095 -16.409 1.00 91.81 100 ALA A C 1
ATOM 700 O O . ALA A 1 100 ? 6.952 -2.491 -17.480 1.00 91.81 100 ALA A O 1
ATOM 701 N N . SER A 1 101 ? 7.821 -3.904 -15.960 1.00 87.94 101 SER A N 1
ATOM 702 C CA . SER A 1 101 ? 9.068 -4.126 -16.710 1.00 87.94 101 SER A CA 1
ATOM 703 C C . SER A 1 101 ? 8.874 -4.903 -18.020 1.00 87.94 101 SER A C 1
ATOM 705 O O . SER A 1 101 ? 9.743 -4.865 -18.891 1.00 87.94 101 SER A O 1
ATOM 707 N N . ARG A 1 102 ? 7.710 -5.542 -18.213 1.00 87.44 102 ARG A N 1
ATOM 708 C CA . ARG A 1 102 ? 7.309 -6.205 -19.467 1.00 87.44 102 ARG A CA 1
ATOM 709 C C . ARG A 1 102 ? 6.448 -5.337 -20.390 1.00 87.44 102 ARG A C 1
ATOM 711 O O . ARG A 1 102 ? 5.942 -5.844 -21.383 1.00 87.44 102 ARG A O 1
ATOM 718 N N . GLY A 1 103 ? 6.280 -4.051 -20.079 1.00 82.94 103 GLY A N 1
ATOM 719 C CA . GLY A 1 103 ? 5.442 -3.120 -20.847 1.00 82.94 103 GLY A CA 1
ATOM 720 C C . GLY A 1 103 ? 4.055 -2.880 -20.245 1.00 82.94 103 GLY A C 1
ATOM 721 O O . GLY A 1 103 ? 3.343 -1.988 -20.692 1.00 82.94 103 GLY A O 1
ATOM 722 N N . GLY A 1 104 ? 3.687 -3.587 -19.172 1.00 87.12 104 GLY A N 1
ATOM 723 C CA . GLY A 1 104 ? 2.418 -3.404 -18.463 1.00 87.12 104 GLY A CA 1
ATOM 724 C C . GLY A 1 104 ? 2.408 -2.216 -17.497 1.00 87.12 104 GLY A C 1
ATOM 725 O O . GLY A 1 104 ? 1.974 -2.372 -16.360 1.00 87.12 104 GLY A O 1
ATOM 726 N N . ARG A 1 105 ? 2.907 -1.037 -17.898 1.00 91.62 105 ARG A N 1
ATOM 727 C CA . ARG A 1 105 ? 2.961 0.149 -17.011 1.00 91.62 105 ARG A CA 1
ATOM 728 C C . ARG A 1 105 ? 1.568 0.580 -16.544 1.00 91.62 105 ARG A C 1
ATOM 730 O O . ARG A 1 105 ? 1.391 0.885 -15.372 1.00 91.62 105 ARG A O 1
ATOM 737 N N . LEU A 1 106 ? 0.579 0.517 -17.438 1.00 92.50 106 LEU A N 1
ATOM 738 C CA . LEU A 1 106 ? -0.822 0.790 -17.105 1.00 92.50 106 LEU A CA 1
ATOM 739 C C . LEU A 1 106 ? -1.367 -0.184 -16.056 1.00 92.50 106 LEU A C 1
ATOM 741 O O . LEU A 1 106 ? -2.083 0.242 -15.160 1.00 92.50 106 LEU A O 1
ATOM 745 N N . ALA A 1 107 ? -0.981 -1.463 -16.113 1.00 91.19 107 ALA A N 1
ATOM 746 C CA . ALA A 1 107 ? -1.399 -2.450 -15.120 1.00 91.19 107 ALA A CA 1
ATOM 747 C C . ALA A 1 107 ? -0.830 -2.134 -13.729 1.00 91.19 107 ALA A C 1
ATOM 749 O O . ALA A 1 107 ? -1.530 -2.301 -12.737 1.00 91.19 107 ALA A O 1
ATOM 750 N N . ALA A 1 108 ? 0.407 -1.630 -13.646 1.00 92.25 108 ALA A N 1
ATOM 751 C CA . ALA A 1 108 ? 0.962 -1.176 -12.374 1.00 92.25 108 ALA A CA 1
ATOM 752 C C . ALA A 1 108 ? 0.235 0.063 -11.840 1.00 92.25 108 ALA A C 1
ATOM 754 O O . ALA A 1 108 ? -0.142 0.066 -10.675 1.00 92.25 108 ALA A O 1
ATOM 755 N N . ILE A 1 109 ? -0.027 1.072 -12.680 1.00 96.25 109 ILE A N 1
ATOM 756 C CA . ILE A 1 109 ? -0.789 2.266 -12.269 1.00 96.25 109 ILE A CA 1
ATOM 757 C C . ILE A 1 109 ? -2.182 1.868 -11.778 1.00 96.25 109 ILE A C 1
ATOM 759 O O . ILE A 1 109 ? -2.575 2.262 -10.687 1.00 96.25 109 ILE A O 1
ATOM 763 N N . ALA A 1 110 ? -2.901 1.048 -12.548 1.00 96.81 110 ALA A N 1
ATOM 764 C CA . ALA A 1 110 ? -4.224 0.559 -12.177 1.00 96.81 110 ALA A CA 1
ATOM 765 C C . ALA A 1 110 ? -4.187 -0.268 -10.883 1.00 96.81 110 ALA A C 1
ATOM 767 O O . ALA A 1 110 ? -5.056 -0.109 -10.034 1.00 96.81 110 ALA A O 1
ATOM 768 N N . GLY A 1 111 ? -3.166 -1.110 -10.704 1.00 96.62 111 GLY A N 1
ATOM 769 C CA . GLY A 1 111 ? -2.997 -1.911 -9.495 1.00 96.62 111 GLY A CA 1
ATOM 770 C C . GLY A 1 111 ? -2.717 -1.067 -8.249 1.00 96.62 111 GLY A C 1
ATOM 771 O O . GLY A 1 111 ? -3.357 -1.279 -7.224 1.00 96.62 111 GLY A O 1
ATOM 772 N N . PHE A 1 112 ? -1.828 -0.072 -8.337 1.00 96.81 112 PHE A N 1
ATOM 773 C CA . PHE A 1 112 ? -1.588 0.872 -7.237 1.00 96.81 112 PHE A CA 1
ATOM 774 C C . PHE A 1 112 ? -2.814 1.745 -6.959 1.00 96.81 112 PHE A C 1
ATOM 776 O O . PHE A 1 112 ? -3.147 1.955 -5.797 1.00 96.81 112 PHE A O 1
ATOM 783 N N . ALA A 1 113 ? -3.513 2.209 -7.998 1.00 97.06 113 ALA A N 1
ATOM 784 C CA . ALA A 1 113 ? -4.757 2.955 -7.843 1.00 97.06 113 ALA A CA 1
ATOM 785 C C . ALA A 1 113 ? -5.813 2.111 -7.119 1.00 97.06 113 ALA A C 1
ATOM 787 O O . ALA A 1 113 ? -6.373 2.574 -6.135 1.00 97.06 113 ALA A O 1
ATOM 788 N N . LEU A 1 114 ? -6.024 0.856 -7.532 1.00 96.81 114 LEU A N 1
ATOM 789 C CA . LEU A 1 114 ? -6.943 -0.064 -6.860 1.00 96.81 114 LEU A CA 1
ATOM 790 C C . LEU A 1 114 ? -6.549 -0.284 -5.396 1.00 96.81 114 LEU A C 1
ATOM 792 O O . LEU A 1 114 ? -7.406 -0.239 -4.522 1.00 96.81 114 LEU A O 1
ATOM 796 N N . PHE A 1 115 ? -5.260 -0.473 -5.122 1.00 93.75 115 PHE A N 1
ATOM 797 C CA . PHE A 1 115 ? -4.764 -0.635 -3.759 1.00 93.75 115 PHE A CA 1
ATOM 798 C C . PHE A 1 115 ? -5.033 0.612 -2.899 1.00 93.75 115 PHE A C 1
ATOM 800 O O . PHE A 1 115 ? -5.519 0.495 -1.776 1.00 93.75 115 PHE A O 1
ATOM 807 N N . GLY A 1 116 ? -4.800 1.809 -3.448 1.00 94.25 116 GLY A N 1
ATOM 808 C CA . GLY A 1 116 ? -5.150 3.079 -2.810 1.00 94.25 116 GLY A CA 1
ATOM 809 C C . GLY A 1 116 ? -6.652 3.252 -2.598 1.00 94.25 116 GLY A C 1
ATOM 810 O O . GLY A 1 116 ? -7.059 3.736 -1.549 1.00 94.25 116 GLY A O 1
ATOM 811 N N . LEU A 1 117 ? -7.484 2.813 -3.547 1.00 95.75 117 LEU A N 1
ATOM 812 C CA . LEU A 1 117 ? -8.940 2.850 -3.401 1.00 95.75 117 LEU A CA 1
ATOM 813 C C . LEU A 1 117 ? -9.417 1.922 -2.280 1.00 95.75 117 LEU A C 1
ATOM 815 O O . LEU A 1 117 ? -10.252 2.324 -1.479 1.00 95.75 117 LEU A O 1
ATOM 819 N N . VAL A 1 118 ? -8.869 0.706 -2.197 1.00 94.25 118 VAL A N 1
ATOM 820 C CA . VAL A 1 118 ? -9.192 -0.251 -1.127 1.00 94.25 118 VAL A CA 1
ATOM 821 C C . VAL A 1 118 ? -8.730 0.277 0.230 1.00 94.25 118 VAL A C 1
ATOM 823 O O . VAL A 1 118 ? -9.506 0.243 1.180 1.00 94.25 118 VAL A O 1
ATOM 826 N N . GLY A 1 119 ? -7.508 0.811 0.324 1.00 91.19 119 GLY A N 1
ATOM 827 C CA . GLY A 1 119 ? -6.991 1.404 1.560 1.00 91.19 119 GLY A CA 1
ATOM 828 C C . GLY A 1 119 ? -7.761 2.656 1.992 1.00 91.19 119 GLY A C 1
ATOM 829 O O . GLY A 1 119 ? -8.074 2.810 3.169 1.00 91.19 119 GLY A O 1
ATOM 830 N N . GLY A 1 120 ? -8.118 3.522 1.042 1.00 92.38 120 GLY A N 1
ATOM 831 C CA . GLY A 1 120 ? -8.922 4.720 1.289 1.00 92.38 120 GLY A CA 1
ATOM 832 C C . GLY A 1 120 ? -10.344 4.380 1.718 1.00 92.38 120 GLY A C 1
ATOM 833 O O . GLY A 1 120 ? -10.832 4.944 2.692 1.00 92.38 120 GLY A O 1
ATOM 834 N N . TRP A 1 121 ? -10.980 3.407 1.059 1.00 93.31 121 TRP A N 1
ATOM 835 C CA . TRP A 1 121 ? -12.281 2.884 1.470 1.00 93.31 121 TRP A CA 1
ATOM 836 C C . TRP A 1 121 ? -12.221 2.284 2.872 1.00 93.31 121 TRP A C 1
ATOM 838 O O . TRP A 1 121 ? -13.045 2.640 3.705 1.00 93.31 121 TRP A O 1
ATOM 848 N N . ALA A 1 122 ? -11.223 1.441 3.153 1.00 91.56 122 ALA A N 1
ATOM 849 C CA . ALA A 1 122 ? -11.016 0.846 4.468 1.00 91.56 122 ALA A CA 1
ATOM 850 C C . ALA A 1 122 ? -10.901 1.914 5.565 1.00 91.56 122 ALA A C 1
ATOM 852 O O . ALA A 1 122 ? -11.638 1.867 6.546 1.00 91.56 122 ALA A O 1
ATOM 853 N N . ALA A 1 123 ? -10.038 2.913 5.365 1.00 88.12 123 ALA A N 1
ATOM 854 C CA . ALA A 1 123 ? -9.831 3.990 6.328 1.00 88.12 123 ALA A CA 1
ATOM 855 C C . ALA A 1 123 ? -11.050 4.916 6.463 1.00 88.12 123 ALA A C 1
ATOM 857 O O . ALA A 1 123 ? -11.347 5.376 7.560 1.00 88.12 123 ALA A O 1
ATOM 858 N N . ALA A 1 124 ? -11.798 5.161 5.384 1.00 88.56 124 ALA A N 1
ATOM 859 C CA . ALA A 1 124 ? -12.990 6.008 5.413 1.00 88.56 124 ALA A CA 1
ATOM 860 C C . ALA A 1 124 ? -14.179 5.387 6.169 1.00 88.56 124 ALA A C 1
ATOM 862 O O . ALA A 1 124 ? -15.123 6.109 6.486 1.00 88.56 124 ALA A O 1
ATOM 863 N N . ARG A 1 125 ? -14.153 4.078 6.465 1.00 86.44 125 ARG A N 1
ATOM 864 C CA . ARG A 1 125 ? -15.178 3.428 7.302 1.00 86.44 125 ARG A CA 1
ATOM 865 C C . ARG A 1 125 ? -15.025 3.749 8.786 1.00 86.44 125 ARG A C 1
ATOM 867 O O . ARG A 1 125 ? -15.970 3.524 9.534 1.00 86.44 125 ARG A O 1
ATOM 874 N N . ASN A 1 126 ? -13.878 4.286 9.206 1.00 79.69 126 ASN A N 1
ATOM 875 C CA . ASN A 1 126 ? -13.646 4.602 10.605 1.00 79.69 126 ASN A CA 1
ATOM 876 C C . ASN A 1 126 ? -14.366 5.902 11.001 1.00 79.69 126 ASN A C 1
ATOM 878 O O . ASN A 1 126 ? -13.981 6.968 10.510 1.00 79.69 126 ASN A O 1
ATOM 882 N N . PRO A 1 127 ? -15.367 5.843 11.910 1.00 73.94 127 PRO A N 1
ATOM 883 C CA . PRO A 1 127 ? -16.205 6.993 12.273 1.00 73.94 127 PRO A CA 1
ATOM 884 C C . PRO A 1 127 ? -15.426 8.099 12.995 1.00 73.94 127 PRO A C 1
ATOM 886 O O . PRO A 1 127 ? -15.870 9.240 13.048 1.00 73.94 127 PRO A O 1
ATOM 889 N N . LEU A 1 128 ? -14.246 7.766 13.518 1.00 70.62 128 LEU A N 1
ATOM 890 C CA . LEU A 1 128 ? -13.339 8.690 14.194 1.00 70.62 128 LEU A CA 1
ATOM 891 C C . LEU A 1 128 ? -12.435 9.469 13.222 1.00 70.62 128 LEU A C 1
ATOM 893 O O . LEU A 1 128 ? -11.737 10.383 13.654 1.00 70.62 128 LEU A O 1
ATOM 897 N N . SER A 1 129 ? -12.427 9.124 11.925 1.00 75.25 129 SER A N 1
ATOM 898 C CA . SER A 1 129 ? -11.525 9.727 10.938 1.00 75.25 129 SER A CA 1
ATOM 899 C C . SER A 1 129 ? -12.268 10.605 9.921 1.00 75.25 129 SER A C 1
ATOM 901 O O . SER A 1 129 ? -13.326 10.219 9.414 1.00 75.25 129 SER A O 1
ATOM 903 N N . PRO A 1 130 ? -11.723 11.778 9.552 1.00 83.00 130 PRO A N 1
ATOM 904 C CA . PRO A 1 130 ? -12.288 12.582 8.479 1.00 83.00 130 PRO A CA 1
ATOM 905 C C . PRO A 1 130 ? -12.115 11.862 7.133 1.00 83.00 130 PRO A C 1
ATOM 907 O O . PRO A 1 130 ? -11.022 11.838 6.564 1.00 83.00 130 PRO A O 1
ATOM 910 N N . ALA A 1 131 ? -13.212 11.317 6.595 1.00 85.88 131 ALA A N 1
ATOM 911 C CA . ALA A 1 131 ? -13.213 10.468 5.398 1.00 85.88 131 ALA A CA 1
ATOM 912 C C . ALA A 1 131 ? -12.425 11.062 4.217 1.00 85.88 131 ALA A C 1
ATOM 914 O O . ALA A 1 131 ? -11.649 10.362 3.569 1.00 85.88 131 ALA A O 1
ATOM 915 N N . VAL A 1 132 ? -12.574 12.366 3.955 1.00 87.88 132 VAL A N 1
ATOM 916 C CA . VAL A 1 132 ? -11.871 13.051 2.856 1.00 87.88 132 VAL A CA 1
ATOM 917 C C . VAL A 1 132 ? -10.351 12.997 3.034 1.00 87.88 132 VAL A C 1
ATOM 919 O O . VAL A 1 132 ? -9.639 12.727 2.070 1.00 87.88 132 VAL A O 1
ATOM 922 N N . ALA A 1 133 ? -9.842 13.203 4.251 1.00 87.50 133 ALA A N 1
ATOM 923 C CA . ALA A 1 133 ? -8.408 13.131 4.515 1.00 87.50 133 ALA A CA 1
ATOM 924 C C . ALA A 1 133 ? -7.884 11.700 4.324 1.00 87.50 133 ALA A C 1
ATOM 926 O O . ALA A 1 133 ? -6.859 11.515 3.669 1.00 87.50 133 ALA A O 1
ATOM 927 N N . SER A 1 134 ? -8.627 10.694 4.797 1.00 88.44 134 SER A N 1
ATOM 928 C CA . SER A 1 134 ? -8.295 9.274 4.613 1.00 88.44 134 SER A CA 1
ATOM 929 C C . SER A 1 134 ? -8.174 8.899 3.128 1.00 88.44 134 SER A C 1
ATOM 931 O O . SER A 1 134 ? -7.207 8.250 2.723 1.00 88.44 134 SER A O 1
ATOM 933 N N . TRP A 1 135 ? -9.093 9.384 2.285 1.00 92.44 135 TRP A N 1
ATOM 934 C CA . TRP A 1 135 ? -9.013 9.214 0.830 1.00 92.44 135 TRP A CA 1
ATOM 935 C C . TRP A 1 135 ? -7.811 9.935 0.215 1.00 92.44 135 TRP A C 1
ATOM 937 O O . TRP A 1 135 ? -7.099 9.345 -0.597 1.00 92.44 135 TRP A O 1
ATOM 947 N N . LEU A 1 136 ? -7.556 11.190 0.599 1.00 93.00 136 LEU A N 1
ATOM 948 C CA . LEU A 1 136 ? -6.426 11.964 0.076 1.00 93.00 136 LEU A CA 1
ATOM 949 C C . LEU A 1 136 ? -5.085 11.304 0.406 1.00 93.00 136 LEU A C 1
ATOM 951 O O . LEU A 1 136 ? -4.229 11.186 -0.472 1.00 93.00 136 LEU A O 1
ATOM 955 N N . VAL A 1 137 ? -4.916 10.829 1.639 1.00 92.69 137 VAL A N 1
ATOM 956 C CA . VAL A 1 137 ? -3.699 10.142 2.087 1.00 92.69 137 VAL A CA 1
ATOM 957 C C . VAL A 1 137 ? -3.519 8.819 1.349 1.00 92.69 137 VAL A C 1
ATOM 959 O O . VAL A 1 137 ? -2.423 8.547 0.855 1.00 92.69 137 VAL A O 1
ATOM 962 N N . ALA A 1 138 ? -4.580 8.021 1.200 1.00 94.06 138 ALA A N 1
ATOM 963 C CA . ALA A 1 138 ? -4.512 6.756 0.473 1.00 94.06 138 ALA A CA 1
ATOM 964 C C . ALA A 1 138 ? -4.179 6.950 -1.018 1.00 94.06 138 ALA A C 1
ATOM 966 O O . ALA A 1 138 ? -3.351 6.221 -1.574 1.00 94.06 138 ALA A O 1
ATOM 967 N N . LEU A 1 139 ? -4.766 7.964 -1.664 1.00 95.88 139 LEU A N 1
ATOM 968 C CA . LEU A 1 139 ? -4.462 8.316 -3.052 1.00 95.88 139 LEU A CA 1
ATOM 969 C C . LEU A 1 139 ? -3.031 8.847 -3.202 1.00 95.88 139 LEU A C 1
ATOM 971 O O . LEU A 1 139 ? -2.327 8.441 -4.127 1.00 95.88 139 LEU A O 1
ATOM 975 N N . ALA A 1 140 ? -2.570 9.696 -2.281 1.00 96.12 140 ALA A N 1
ATOM 976 C CA . ALA A 1 140 ? -1.194 10.187 -2.272 1.00 96.12 140 ALA A CA 1
ATOM 977 C C . ALA A 1 140 ? -0.187 9.037 -2.108 1.00 96.12 140 ALA A C 1
ATOM 979 O O . ALA A 1 140 ? 0.779 8.959 -2.869 1.00 96.12 140 ALA A O 1
ATOM 980 N N . ALA A 1 141 ? -0.449 8.099 -1.191 1.00 96.19 141 ALA A N 1
ATOM 981 C CA . ALA A 1 141 ? 0.368 6.903 -0.999 1.00 96.19 141 ALA A CA 1
ATOM 982 C C . ALA A 1 141 ? 0.426 6.040 -2.272 1.00 96.19 141 ALA A C 1
ATOM 984 O O . ALA A 1 141 ? 1.505 5.614 -2.691 1.00 96.19 141 ALA A O 1
ATOM 985 N N . ALA A 1 142 ? -0.717 5.822 -2.930 1.00 97.31 142 ALA A N 1
ATOM 986 C CA . ALA A 1 142 ? -0.792 5.062 -4.175 1.00 97.31 142 ALA A CA 1
ATOM 987 C C . ALA A 1 142 ? -0.014 5.725 -5.320 1.00 97.31 142 ALA A C 1
ATOM 989 O O . ALA A 1 142 ? 0.749 5.050 -6.018 1.00 97.31 142 ALA A O 1
ATOM 990 N N . VAL A 1 143 ? -0.160 7.044 -5.492 1.00 98.06 143 VAL A N 1
ATOM 991 C CA . VAL A 1 143 ? 0.587 7.819 -6.496 1.00 98.06 143 VAL A CA 1
ATOM 992 C C . VAL A 1 143 ? 2.087 7.753 -6.217 1.00 98.06 143 VAL A C 1
ATOM 994 O O . VAL A 1 143 ? 2.861 7.478 -7.134 1.00 98.06 143 VAL A O 1
ATOM 997 N N . LEU A 1 144 ? 2.499 7.940 -4.961 1.00 97.75 144 LEU A N 1
ATOM 998 C CA . LEU A 1 144 ? 3.896 7.857 -4.537 1.00 97.75 144 LEU A CA 1
ATOM 999 C C . LEU A 1 144 ? 4.492 6.474 -4.850 1.00 97.75 144 LEU A C 1
ATOM 1001 O O . LEU A 1 144 ? 5.550 6.380 -5.477 1.00 97.75 144 LEU A O 1
ATOM 1005 N N . GLY A 1 145 ? 3.791 5.397 -4.484 1.00 97.12 145 GLY A N 1
ATOM 1006 C CA . GLY A 1 145 ? 4.240 4.027 -4.741 1.00 97.12 145 GLY A CA 1
ATOM 1007 C C . GLY A 1 145 ? 4.327 3.685 -6.228 1.00 97.12 145 GLY A C 1
ATOM 1008 O O . GLY A 1 145 ? 5.316 3.089 -6.676 1.00 97.12 145 GLY A O 1
ATOM 1009 N N . ALA A 1 146 ? 3.342 4.120 -7.018 1.00 97.62 146 ALA A N 1
ATOM 1010 C CA . ALA A 1 146 ? 3.355 3.963 -8.468 1.00 97.62 146 ALA A CA 1
ATOM 1011 C C . ALA A 1 146 ? 4.512 4.746 -9.108 1.00 97.62 146 ALA A C 1
ATOM 1013 O O . ALA A 1 146 ? 5.229 4.199 -9.948 1.00 97.62 146 ALA A O 1
ATOM 1014 N N . ALA A 1 147 ? 4.735 5.994 -8.687 1.00 97.50 147 ALA A N 1
ATOM 1015 C CA . ALA A 1 147 ? 5.804 6.846 -9.198 1.00 97.50 147 ALA A CA 1
ATOM 1016 C C . ALA A 1 147 ? 7.188 6.239 -8.933 1.00 97.50 147 ALA A C 1
ATOM 1018 O O . ALA A 1 147 ? 7.977 6.099 -9.870 1.00 97.50 147 ALA A O 1
ATOM 1019 N N . VAL A 1 148 ? 7.463 5.799 -7.698 1.00 97.62 148 VAL A N 1
ATOM 1020 C CA . VAL A 1 148 ? 8.729 5.131 -7.339 1.00 97.62 148 VAL A CA 1
ATOM 1021 C C . VAL A 1 148 ? 8.919 3.850 -8.152 1.00 97.62 148 VAL A C 1
ATOM 1023 O O . VAL A 1 148 ? 9.992 3.630 -8.722 1.00 97.62 148 VAL A O 1
ATOM 1026 N N . THR A 1 149 ? 7.871 3.032 -8.278 1.00 96.56 149 THR A N 1
ATOM 1027 C CA . THR A 1 149 ? 7.923 1.791 -9.064 1.00 96.56 149 THR A CA 1
ATOM 1028 C C . THR A 1 149 ? 8.251 2.071 -10.530 1.00 96.56 149 THR A C 1
ATOM 1030 O O . THR A 1 149 ? 9.171 1.473 -11.088 1.00 96.56 149 THR A O 1
ATOM 1033 N N . LEU A 1 150 ? 7.529 2.993 -11.173 1.00 95.50 150 LEU A N 1
ATOM 1034 C CA . LEU A 1 150 ? 7.729 3.332 -12.584 1.00 95.50 150 LEU A CA 1
ATOM 1035 C C . LEU A 1 150 ? 9.078 4.014 -12.827 1.00 95.50 150 LEU A C 1
ATOM 1037 O O . LEU A 1 150 ? 9.720 3.745 -13.845 1.00 95.50 150 LEU A O 1
ATOM 1041 N N . PHE A 1 151 ? 9.542 4.837 -11.887 1.00 94.56 151 PHE A N 1
ATOM 1042 C CA . PHE A 1 151 ? 10.866 5.443 -11.937 1.00 94.56 151 PHE A CA 1
ATOM 1043 C C . PHE A 1 151 ? 11.962 4.368 -11.915 1.00 94.56 151 PHE A C 1
ATOM 1045 O O . PHE A 1 151 ? 12.797 4.319 -12.819 1.00 94.56 151 PHE A O 1
ATOM 1052 N N . LEU A 1 152 ? 11.917 3.433 -10.966 1.00 92.56 152 LEU A N 1
ATOM 1053 C CA . LEU A 1 152 ? 12.902 2.351 -10.873 1.00 92.56 152 LEU A CA 1
ATOM 1054 C C . LEU A 1 152 ? 12.822 1.379 -12.060 1.00 92.56 152 LEU A C 1
ATOM 1056 O O . LEU A 1 152 ? 13.854 0.964 -12.590 1.00 92.56 152 LEU A O 1
ATOM 1060 N N . VAL A 1 153 ? 11.616 1.062 -12.538 1.00 91.50 153 VAL A N 1
ATOM 1061 C CA . VAL A 1 153 ? 11.423 0.240 -13.744 1.00 91.50 153 VAL A CA 1
ATOM 1062 C C . VAL A 1 153 ? 11.962 0.945 -14.987 1.00 91.50 153 VAL A C 1
ATOM 1064 O O . VAL A 1 153 ? 12.594 0.295 -15.818 1.00 91.50 153 VAL A O 1
ATOM 1067 N N . SER A 1 154 ? 11.759 2.258 -15.130 1.00 88.50 154 SER A N 1
ATOM 1068 C CA . SER A 1 154 ? 12.285 3.001 -16.282 1.00 88.50 154 SER A CA 1
ATOM 1069 C C . SER A 1 154 ? 13.817 2.969 -16.305 1.00 88.50 154 SER A C 1
ATOM 1071 O O . SER A 1 154 ? 14.391 2.635 -17.345 1.00 88.50 154 SER A O 1
ATOM 1073 N N . ARG A 1 155 ? 14.465 3.140 -15.143 1.00 86.38 155 ARG A N 1
ATOM 1074 C CA . ARG A 1 155 ? 15.919 2.974 -14.960 1.00 86.38 155 ARG A CA 1
ATOM 1075 C C . ARG A 1 155 ? 16.411 1.556 -15.250 1.00 86.38 155 ARG A C 1
ATOM 1077 O O . ARG A 1 155 ? 17.464 1.397 -15.856 1.00 86.38 155 ARG A O 1
ATOM 1084 N N . ALA A 1 156 ? 15.639 0.536 -14.885 1.00 78.62 156 ALA A N 1
ATOM 1085 C CA . ALA A 1 156 ? 15.958 -0.857 -15.193 1.00 78.62 156 ALA A CA 1
ATOM 1086 C C . ALA A 1 156 ? 15.695 -1.241 -16.664 1.00 78.62 156 ALA A C 1
ATOM 1088 O O . ALA A 1 156 ? 16.200 -2.260 -17.122 1.00 78.62 156 ALA A O 1
ATOM 1089 N N . SER A 1 157 ? 14.889 -0.467 -17.403 1.00 63.59 157 SER A N 1
ATOM 1090 C CA . SER A 1 157 ? 14.496 -0.754 -18.796 1.00 63.59 157 SER A CA 1
ATOM 1091 C C . SER A 1 157 ? 15.342 -0.047 -19.860 1.00 63.59 157 SER A C 1
ATOM 1093 O O . SER A 1 157 ? 15.328 -0.480 -21.011 1.00 63.59 157 SER A O 1
ATOM 1095 N N . ALA A 1 158 ? 16.141 0.959 -19.476 1.00 59.72 158 ALA A N 1
ATOM 1096 C CA . ALA A 1 158 ? 17.197 1.552 -20.316 1.00 59.72 158 ALA A CA 1
ATOM 1097 C C . ALA A 1 158 ? 18.286 0.532 -20.731 1.00 59.72 158 ALA A C 1
ATOM 1099 O O . ALA A 1 158 ? 19.145 0.803 -21.553 1.00 59.72 158 ALA A O 1
ATOM 1100 N N . TRP A 1 159 ? 18.198 -0.671 -20.175 1.00 56.66 159 TRP A N 1
ATOM 1101 C CA . TRP A 1 159 ? 18.995 -1.865 -20.413 1.00 56.66 159 TRP A CA 1
ATOM 1102 C C . TRP A 1 159 ? 18.665 -2.623 -21.706 1.00 56.66 159 TRP A C 1
ATOM 1104 O O . TRP A 1 159 ? 19.116 -3.757 -21.849 1.00 56.66 159 TRP A O 1
ATOM 1114 N N . ARG A 1 160 ? 17.843 -2.086 -22.622 1.00 49.34 160 ARG A N 1
ATOM 1115 C CA . ARG A 1 160 ? 17.696 -2.710 -23.947 1.00 49.34 160 ARG A CA 1
ATOM 1116 C C . ARG A 1 160 ? 18.952 -2.388 -24.756 1.00 49.34 160 ARG A C 1
ATOM 1118 O O . ARG 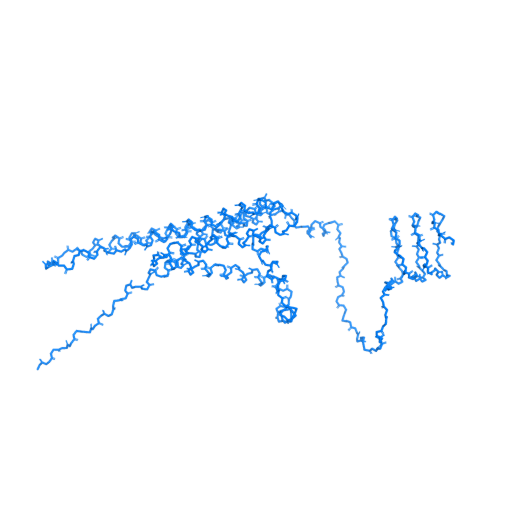A 1 160 ? 19.113 -1.227 -25.119 1.00 49.34 160 ARG A O 1
ATOM 1125 N N . PRO A 1 161 ? 19.804 -3.380 -25.077 1.00 46.56 161 PRO A N 1
ATOM 1126 C CA . PRO A 1 161 ? 20.818 -3.176 -26.093 1.00 46.56 161 PRO A CA 1
ATOM 1127 C C . PRO A 1 161 ? 20.067 -2.863 -27.383 1.00 46.56 161 PRO A C 1
ATOM 1129 O O . PRO A 1 161 ? 19.130 -3.587 -27.749 1.00 46.56 161 PRO A O 1
ATOM 1132 N N . SER A 1 162 ? 20.437 -1.771 -28.041 1.00 40.97 162 SER A N 1
ATOM 1133 C CA . SER A 1 162 ? 20.049 -1.517 -29.420 1.00 40.97 162 SER A CA 1
ATOM 1134 C C . SER A 1 162 ? 20.451 -2.740 -30.240 1.00 40.97 162 SER A C 1
ATOM 1136 O O . SER A 1 162 ? 21.613 -2.936 -30.553 1.00 40.97 162 SER A O 1
ATOM 1138 N N . THR A 1 163 ? 19.488 -3.591 -30.579 1.00 42.75 163 THR A N 1
ATOM 1139 C CA . THR A 1 163 ? 19.676 -4.730 -31.495 1.00 42.75 163 THR A CA 1
ATOM 1140 C C . THR A 1 163 ? 19.655 -4.267 -32.956 1.00 42.75 163 T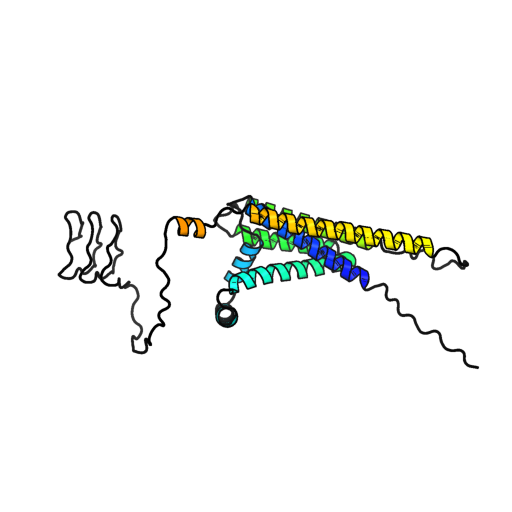HR A C 1
ATOM 1142 O O . THR A 1 163 ? 19.389 -5.046 -33.861 1.00 42.75 163 THR A O 1
ATOM 1145 N N . ALA A 1 164 ? 19.949 -2.990 -33.205 1.00 47.34 164 ALA A N 1
ATOM 1146 C CA . ALA A 1 164 ? 19.940 -2.365 -34.523 1.00 47.34 164 ALA A CA 1
ATOM 1147 C C . ALA A 1 164 ? 21.272 -2.565 -35.273 1.00 47.34 164 ALA A C 1
ATOM 1149 O O . ALA A 1 164 ? 21.792 -1.628 -35.863 1.00 47.34 164 ALA A O 1
ATOM 1150 N N . GLY A 1 165 ? 21.835 -3.774 -35.221 1.00 44.41 165 GLY A N 1
ATOM 1151 C CA . GLY A 1 165 ? 23.115 -4.092 -35.859 1.00 44.41 165 GLY A CA 1
ATOM 1152 C C . GLY A 1 165 ? 23.252 -5.557 -36.262 1.00 44.41 165 GLY A C 1
ATOM 1153 O O . GLY A 1 165 ? 24.353 -6.084 -36.242 1.00 44.41 165 GLY A O 1
ATOM 1154 N N . ALA A 1 166 ? 22.147 -6.243 -36.573 1.00 46.31 166 ALA A N 1
ATOM 1155 C CA . ALA A 1 166 ? 22.192 -7.637 -37.023 1.00 46.31 166 ALA A CA 1
ATOM 1156 C C . ALA A 1 166 ? 22.579 -7.807 -38.509 1.00 46.31 166 ALA A C 1
ATOM 1158 O O . ALA A 1 166 ? 22.587 -8.935 -38.980 1.00 46.31 166 ALA A O 1
ATOM 1159 N N . ASP A 1 167 ? 22.947 -6.728 -39.211 1.00 48.69 167 ASP A N 1
ATOM 1160 C CA . ASP A 1 167 ? 23.380 -6.757 -40.618 1.00 48.69 167 ASP A CA 1
ATOM 1161 C C . ASP A 1 167 ? 24.710 -6.004 -40.833 1.00 48.69 167 ASP A C 1
ATOM 1163 O O . ASP A 1 167 ? 24.843 -5.216 -41.768 1.00 48.69 167 ASP A O 1
ATOM 1167 N N . ALA A 1 168 ? 25.702 -6.198 -39.962 1.00 46.31 168 ALA A N 1
ATOM 1168 C CA . ALA A 1 168 ? 27.056 -5.706 -40.218 1.00 46.31 168 ALA A CA 1
ATOM 1169 C C . ALA A 1 168 ? 28.084 -6.814 -39.962 1.00 46.31 168 ALA A C 1
ATOM 1171 O O . ALA A 1 168 ? 28.439 -7.109 -38.823 1.00 46.31 168 ALA A O 1
ATOM 1172 N N . ASP A 1 169 ? 28.538 -7.428 -41.056 1.00 52.25 169 ASP A N 1
ATOM 1173 C CA . ASP A 1 169 ? 29.875 -8.011 -41.164 1.00 52.25 169 ASP A CA 1
ATOM 1174 C C . ASP A 1 169 ? 30.893 -6.934 -40.752 1.00 52.25 169 ASP A C 1
ATOM 1176 O O . ASP A 1 169 ? 31.228 -6.072 -41.562 1.00 52.25 169 ASP A O 1
ATOM 1180 N N . GLU A 1 170 ? 31.384 -6.937 -39.512 1.00 46.19 170 GLU A N 1
ATOM 1181 C CA . GLU A 1 170 ? 32.600 -6.186 -39.191 1.00 46.19 170 GLU A CA 1
ATOM 1182 C C . GLU A 1 170 ? 33.370 -6.779 -38.007 1.00 46.19 170 GLU A C 1
ATOM 1184 O O . GLU A 1 170 ? 32.822 -7.221 -36.997 1.00 46.19 170 GLU A O 1
ATOM 1189 N N . VAL A 1 171 ? 34.682 -6.826 -38.209 1.00 49.16 171 VAL A N 1
ATOM 1190 C CA . VAL A 1 171 ? 35.721 -7.402 -37.363 1.00 49.16 171 VAL A CA 1
ATOM 1191 C C . VAL A 1 171 ? 35.905 -6.583 -36.079 1.00 49.16 171 VAL A C 1
ATOM 1193 O O . VAL A 1 171 ? 36.000 -5.365 -36.124 1.00 49.16 171 VAL A O 1
ATOM 1196 N N . ASP A 1 172 ? 35.983 -7.299 -34.954 1.00 61.12 172 ASP A N 1
ATOM 1197 C CA . ASP A 1 172 ? 36.710 -7.010 -33.706 1.00 61.12 172 ASP A CA 1
ATOM 1198 C C . ASP A 1 172 ? 37.230 -5.570 -33.477 1.00 61.12 172 ASP A C 1
ATOM 1200 O O . ASP A 1 172 ? 38.197 -5.139 -34.103 1.00 61.12 172 ASP A O 1
ATOM 1204 N N . THR A 1 173 ? 36.612 -4.851 -32.526 1.00 51.59 173 THR A N 1
ATOM 1205 C CA . THR A 1 173 ? 37.235 -4.065 -31.426 1.00 51.59 173 THR A CA 1
ATOM 1206 C C . THR A 1 173 ? 36.176 -3.163 -30.767 1.00 51.59 173 THR A C 1
ATOM 1208 O O . THR A 1 173 ? 36.001 -2.007 -31.135 1.00 51.59 173 THR A O 1
ATOM 1211 N N . GLY A 1 174 ? 35.426 -3.668 -29.779 1.00 49.50 174 GLY A N 1
ATOM 1212 C CA . GLY A 1 174 ? 34.378 -2.842 -29.146 1.00 49.50 174 GLY A CA 1
ATOM 1213 C C . GLY A 1 174 ? 33.675 -3.403 -27.910 1.00 49.50 174 GLY A C 1
ATOM 1214 O O . GLY A 1 174 ? 32.620 -2.900 -27.533 1.00 49.50 174 GLY A O 1
ATOM 1215 N N . ASP A 1 175 ? 34.216 -4.441 -27.268 1.00 52.38 175 ASP A N 1
ATOM 1216 C CA . ASP A 1 175 ? 33.507 -5.145 -26.183 1.00 52.38 175 ASP A CA 1
ATOM 12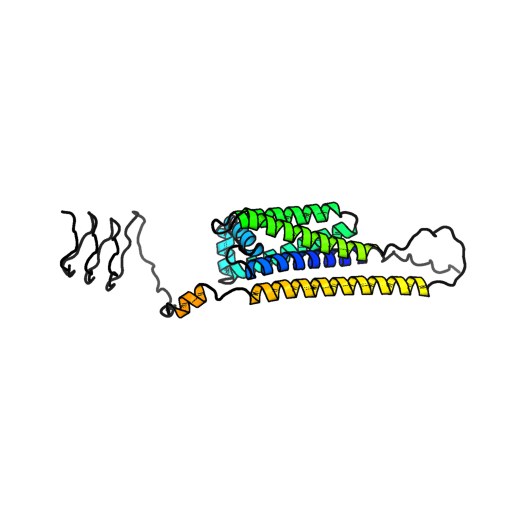17 C C . ASP A 1 175 ? 33.737 -4.526 -24.784 1.00 52.38 175 ASP A C 1
ATOM 1219 O O . ASP A 1 175 ? 33.080 -4.887 -23.806 1.00 52.38 175 ASP A O 1
ATOM 1223 N N . ALA A 1 176 ? 34.653 -3.553 -24.675 1.00 54.53 176 ALA A N 1
ATOM 1224 C CA . ALA A 1 176 ? 34.933 -2.846 -23.424 1.00 54.53 176 ALA A CA 1
ATOM 1225 C C . ALA A 1 176 ? 33.904 -1.737 -23.130 1.00 54.53 176 ALA A C 1
ATOM 1227 O O . ALA A 1 176 ? 33.414 -1.644 -22.003 1.00 54.53 176 ALA A O 1
ATOM 1228 N N . ASP A 1 177 ? 33.508 -0.946 -24.134 1.00 53.72 177 ASP A N 1
ATOM 1229 C CA . ASP A 1 177 ? 32.610 0.205 -23.935 1.00 53.72 177 ASP A CA 1
ATOM 1230 C C . ASP A 1 177 ? 31.167 -0.224 -23.613 1.00 53.72 177 ASP A C 1
ATOM 1232 O O . ASP A 1 177 ? 30.532 0.318 -22.703 1.00 53.72 177 ASP A O 1
ATOM 1236 N N . THR A 1 178 ? 30.663 -1.281 -24.255 1.00 54.91 178 THR A N 1
ATOM 1237 C CA . THR A 1 178 ? 29.320 -1.839 -24.000 1.00 54.91 178 THR A CA 1
ATOM 1238 C C . THR A 1 178 ? 29.212 -2.545 -22.641 1.00 54.91 178 THR A C 1
ATOM 1240 O O . THR A 1 178 ? 28.164 -2.464 -21.976 1.00 54.91 178 THR A O 1
ATOM 1243 N N . GLN A 1 179 ? 30.287 -3.195 -22.166 1.00 53.72 179 GLN A N 1
ATOM 1244 C CA . GLN A 1 179 ? 30.357 -3.721 -20.794 1.00 53.72 179 GLN A CA 1
ATOM 1245 C C . GLN A 1 179 ? 30.410 -2.596 -19.754 1.00 53.72 179 GLN A C 1
ATOM 1247 O O . GLN A 1 179 ? 29.752 -2.697 -18.708 1.00 53.72 179 GLN A O 1
ATOM 1252 N N . GLN A 1 180 ? 31.132 -1.512 -20.042 1.00 55.59 180 GLN A N 1
ATOM 1253 C CA . GLN A 1 180 ? 31.315 -0.394 -19.120 1.00 55.59 180 GLN A CA 1
ATOM 1254 C C . GLN A 1 180 ? 30.027 0.437 -18.945 1.00 55.59 180 GLN A C 1
ATOM 1256 O O . GLN A 1 180 ? 29.650 0.748 -17.806 1.00 55.59 180 GLN A O 1
ATOM 1261 N N . GLU A 1 181 ? 29.261 0.684 -20.014 1.00 55.19 181 GLU A N 1
ATOM 1262 C CA . GLU A 1 181 ? 27.940 1.341 -19.936 1.00 55.19 181 GLU A CA 1
ATOM 1263 C C . GLU A 1 181 ? 26.884 0.483 -19.210 1.00 55.19 181 GLU A C 1
ATOM 1265 O O . GLU A 1 181 ? 26.094 0.971 -18.382 1.00 55.19 181 GLU A O 1
ATOM 1270 N N . SER A 1 182 ? 26.900 -0.832 -19.453 1.00 53.72 182 SER A N 1
ATOM 1271 C CA . SER A 1 182 ? 25.998 -1.785 -18.793 1.00 53.72 182 SER A CA 1
ATOM 1272 C C . SER A 1 182 ? 26.250 -1.886 -17.283 1.00 53.72 182 SER A C 1
ATOM 1274 O O . SER A 1 182 ? 25.300 -2.075 -16.507 1.00 53.72 182 SER A O 1
ATOM 1276 N N . ALA A 1 183 ? 27.506 -1.746 -16.848 1.00 58.25 183 ALA A N 1
ATOM 1277 C CA . ALA A 1 183 ? 27.892 -1.727 -15.438 1.00 58.25 183 ALA A CA 1
ATOM 1278 C C . ALA A 1 183 ? 27.468 -0.422 -14.733 1.00 58.25 183 ALA A C 1
ATOM 1280 O O . ALA A 1 183 ? 26.944 -0.473 -13.613 1.00 58.25 183 ALA A O 1
ATOM 1281 N N . GLY A 1 184 ? 27.601 0.732 -15.400 1.00 63.53 184 GLY A N 1
ATOM 1282 C CA . GLY A 1 184 ? 27.159 2.032 -14.877 1.00 63.53 184 GLY A CA 1
ATOM 1283 C C . GLY A 1 184 ? 25.646 2.097 -14.637 1.00 63.53 184 GLY A C 1
ATOM 1284 O O . GLY A 1 184 ? 25.188 2.532 -13.575 1.00 63.53 184 GLY A O 1
ATOM 1285 N N . THR A 1 185 ? 24.858 1.553 -15.566 1.00 70.06 185 THR A N 1
ATOM 1286 C CA . THR A 1 185 ? 23.389 1.532 -15.459 1.00 70.06 185 THR A CA 1
ATOM 1287 C C . THR A 1 185 ? 22.908 0.645 -14.305 1.00 70.06 185 THR A C 1
ATOM 1289 O O . THR A 1 185 ? 22.021 1.049 -13.548 1.00 70.06 185 THR A O 1
ATOM 1292 N N . ARG A 1 186 ? 23.544 -0.517 -14.083 1.00 72.75 186 ARG A N 1
ATOM 1293 C CA . ARG A 1 186 ? 23.268 -1.387 -12.919 1.00 72.75 186 ARG A CA 1
ATOM 1294 C C . ARG A 1 186 ? 23.519 -0.656 -11.608 1.00 72.75 186 ARG A C 1
ATOM 1296 O O . ARG A 1 186 ? 22.659 -0.657 -10.730 1.00 72.75 186 ARG A O 1
ATOM 1303 N N . ARG A 1 187 ? 24.677 -0.002 -11.494 1.00 79.94 187 ARG A N 1
ATOM 1304 C CA . ARG A 1 187 ? 25.061 0.759 -10.300 1.00 79.94 187 ARG A CA 1
ATOM 1305 C C . ARG A 1 187 ? 24.093 1.912 -10.033 1.00 79.94 187 ARG A C 1
ATOM 1307 O O . ARG A 1 187 ? 23.763 2.158 -8.877 1.00 79.94 187 ARG A O 1
ATOM 1314 N N . SER A 1 188 ? 23.581 2.551 -11.088 1.00 81.19 188 SER A N 1
ATOM 1315 C CA . SER A 1 188 ? 22.558 3.594 -10.968 1.00 81.19 188 SER A CA 1
ATOM 1316 C C . SER A 1 188 ? 21.238 3.049 -10.409 1.00 81.19 188 SER A C 1
ATOM 1318 O O . SER A 1 188 ? 20.715 3.609 -9.449 1.00 81.19 188 SER A O 1
ATOM 1320 N N . PHE A 1 189 ? 20.742 1.915 -10.925 1.00 86.25 189 PHE A N 1
ATOM 1321 C CA . PHE A 1 189 ? 19.531 1.270 -10.408 1.00 86.25 189 PHE A CA 1
ATOM 1322 C C . PHE A 1 189 ? 19.690 0.898 -8.936 1.00 86.25 189 PHE A C 1
ATOM 1324 O O . PHE A 1 189 ? 18.835 1.252 -8.132 1.00 86.25 189 PHE A O 1
ATOM 1331 N N . PHE A 1 190 ? 20.790 0.232 -8.570 1.00 89.12 190 PHE A N 1
ATOM 1332 C CA . PHE A 1 190 ? 21.031 -0.143 -7.178 1.00 89.12 190 PHE A CA 1
ATOM 1333 C C . PHE A 1 190 ? 21.185 1.076 -6.265 1.00 89.12 190 PHE A C 1
ATOM 1335 O O . PHE A 1 190 ? 20.699 1.034 -5.140 1.00 89.12 190 PHE A O 1
ATOM 1342 N N . GLY A 1 191 ? 21.777 2.173 -6.748 1.00 90.62 191 GLY A N 1
ATOM 1343 C 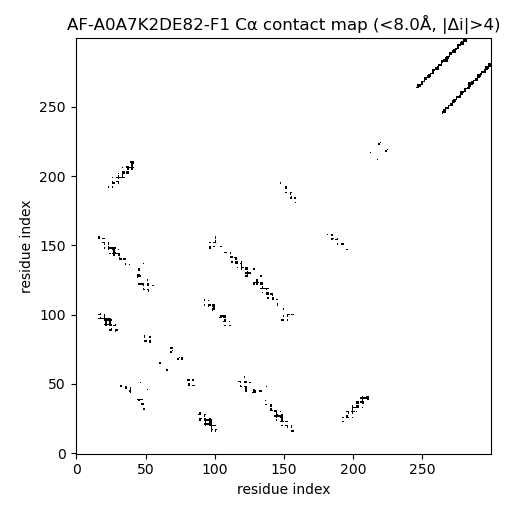CA . GLY A 1 191 ? 21.842 3.436 -6.010 1.00 90.62 191 GLY A CA 1
ATOM 1344 C C . GLY A 1 191 ? 20.455 4.008 -5.705 1.00 90.62 191 GLY A C 1
ATOM 1345 O O . GLY A 1 191 ? 20.152 4.307 -4.552 1.00 90.62 191 GLY A O 1
ATOM 1346 N N . PHE A 1 192 ? 19.577 4.091 -6.709 1.00 90.62 192 PHE A N 1
ATOM 1347 C CA . PHE A 1 192 ? 18.201 4.563 -6.507 1.00 90.62 192 PHE A CA 1
ATOM 1348 C C . PHE A 1 192 ? 17.353 3.586 -5.685 1.00 90.62 192 PHE A C 1
ATOM 1350 O O . PHE A 1 192 ? 16.545 4.018 -4.868 1.00 90.62 192 PHE A O 1
ATOM 1357 N N . ALA A 1 193 ? 17.542 2.280 -5.873 1.00 92.06 193 ALA A N 1
ATOM 1358 C CA . ALA A 1 193 ? 16.850 1.248 -5.112 1.00 92.06 193 ALA A CA 1
ATOM 1359 C C . ALA A 1 193 ? 17.243 1.287 -3.626 1.00 92.06 193 ALA A C 1
ATOM 1361 O O . ALA A 1 193 ? 16.373 1.229 -2.760 1.00 92.06 193 ALA A O 1
ATOM 1362 N N . ALA A 1 194 ? 18.537 1.451 -3.331 1.00 92.06 194 ALA A N 1
ATOM 1363 C CA . ALA A 1 194 ? 19.026 1.656 -1.972 1.00 92.06 194 ALA A CA 1
ATOM 1364 C C . ALA A 1 194 ? 18.454 2.945 -1.369 1.00 92.06 194 ALA A C 1
ATOM 1366 O O . ALA A 1 194 ? 17.958 2.915 -0.246 1.00 92.06 194 ALA A O 1
ATOM 1367 N N . GLY A 1 195 ? 18.443 4.044 -2.134 1.00 92.88 195 GLY A N 1
ATOM 1368 C CA . GLY A 1 195 ? 17.817 5.302 -1.720 1.00 92.88 195 GLY A CA 1
ATOM 1369 C C . GLY A 1 195 ? 16.343 5.128 -1.349 1.00 92.88 195 GLY A C 1
ATOM 1370 O O . GLY A 1 195 ? 15.946 5.505 -0.254 1.00 92.88 195 GLY A O 1
ATOM 1371 N N . ALA A 1 196 ? 15.553 4.472 -2.205 1.00 93.25 196 ALA A N 1
ATOM 1372 C CA . ALA A 1 196 ? 14.144 4.187 -1.934 1.00 93.25 196 ALA A CA 1
ATOM 1373 C C . ALA A 1 196 ? 13.949 3.310 -0.685 1.00 93.25 196 ALA A C 1
ATOM 1375 O O . ALA A 1 196 ? 13.042 3.562 0.106 1.00 93.25 196 ALA A O 1
ATOM 1376 N N . GLY A 1 197 ? 14.814 2.310 -0.479 1.00 92.75 197 GLY A N 1
ATOM 1377 C CA . GLY A 1 197 ? 14.797 1.472 0.721 1.00 92.75 197 GLY A CA 1
ATOM 1378 C C . GLY A 1 197 ? 15.078 2.266 1.997 1.00 92.75 197 GLY A C 1
ATOM 1379 O O . GLY A 1 197 ? 14.334 2.142 2.968 1.00 92.75 197 GLY A O 1
ATOM 1380 N N . VAL A 1 198 ? 16.099 3.130 1.981 1.00 96.06 198 VAL A N 1
ATOM 1381 C CA . VAL A 1 198 ? 16.407 4.035 3.102 1.00 96.06 198 VAL A CA 1
ATOM 1382 C C . VAL A 1 198 ? 15.231 4.969 3.368 1.00 96.06 198 VAL A C 1
ATOM 1384 O O . VAL A 1 198 ? 14.788 5.058 4.508 1.00 96.06 198 VAL A O 1
ATOM 1387 N N . THR A 1 199 ? 14.663 5.595 2.333 1.00 94.00 199 THR A N 1
ATOM 1388 C CA . THR A 1 199 ? 13.487 6.464 2.474 1.00 94.00 199 THR A CA 1
ATOM 1389 C C . THR A 1 199 ? 12.314 5.727 3.115 1.00 94.00 199 THR A C 1
ATOM 1391 O O . THR A 1 199 ? 11.738 6.240 4.069 1.00 94.00 199 THR A O 1
ATOM 1394 N N . ALA A 1 200 ? 11.978 4.521 2.648 1.00 93.69 200 ALA A N 1
ATOM 1395 C CA . ALA A 1 200 ? 10.885 3.735 3.218 1.00 93.69 200 ALA A CA 1
ATOM 1396 C C . ALA A 1 200 ? 11.093 3.461 4.716 1.00 93.69 200 ALA A C 1
ATOM 1398 O O . ALA A 1 200 ? 10.184 3.673 5.519 1.00 93.69 200 ALA A O 1
ATOM 1399 N N . LEU A 1 201 ? 12.301 3.042 5.104 1.00 93.69 201 LEU A N 1
ATOM 1400 C CA . LEU A 1 201 ? 12.635 2.783 6.505 1.00 93.69 201 LEU A CA 1
ATOM 1401 C C . LEU A 1 201 ? 12.609 4.062 7.352 1.00 93.69 201 LEU A C 1
ATOM 1403 O O . LEU A 1 201 ? 12.105 4.029 8.473 1.00 93.69 201 LEU A O 1
ATOM 1407 N N . SER A 1 202 ? 13.097 5.187 6.824 1.00 92.75 202 SER A N 1
ATOM 1408 C CA . SER A 1 202 ? 13.044 6.483 7.508 1.00 92.75 202 SER A CA 1
ATOM 1409 C C . SER A 1 202 ? 11.611 6.956 7.737 1.00 92.75 202 SER A C 1
ATOM 1411 O O . SER A 1 202 ? 11.311 7.419 8.833 1.00 92.75 202 SER A O 1
ATOM 1413 N N . LEU A 1 203 ? 10.718 6.805 6.752 1.00 92.25 203 LEU A N 1
ATOM 1414 C CA . LEU A 1 203 ? 9.302 7.167 6.895 1.00 92.25 203 LEU A CA 1
ATOM 1415 C C . LEU A 1 203 ? 8.632 6.361 8.020 1.00 92.25 203 LEU A C 1
ATOM 1417 O O . LEU A 1 203 ? 7.974 6.939 8.878 1.00 92.25 203 LEU A O 1
ATOM 1421 N N . VAL A 1 204 ? 8.874 5.046 8.070 1.00 89.19 204 VAL A N 1
ATOM 1422 C CA . VAL A 1 204 ? 8.356 4.174 9.139 1.00 89.19 204 VAL A CA 1
ATOM 1423 C C . VAL A 1 204 ? 8.957 4.530 10.501 1.00 89.19 204 VAL A C 1
ATOM 1425 O O . VAL A 1 204 ? 8.238 4.594 11.495 1.00 89.19 204 VAL A O 1
ATOM 1428 N N . GLY A 1 205 ? 10.273 4.752 10.564 1.00 88.12 205 GLY A N 1
ATOM 1429 C CA . GLY A 1 205 ? 10.964 5.103 11.805 1.00 88.12 205 GLY A CA 1
ATOM 1430 C C . GLY A 1 205 ? 10.475 6.429 12.387 1.00 88.12 205 GLY A C 1
ATOM 1431 O O . GLY A 1 205 ? 10.193 6.502 13.581 1.00 88.12 205 GLY A O 1
ATOM 1432 N N . LEU A 1 206 ? 10.308 7.446 11.537 1.00 88.56 206 LEU A N 1
ATOM 1433 C CA . LEU A 1 206 ? 9.749 8.740 11.928 1.00 88.56 206 LEU A CA 1
ATOM 1434 C C . LEU A 1 206 ? 8.279 8.617 12.336 1.00 88.56 206 LEU A C 1
ATOM 1436 O O . LEU A 1 206 ? 7.914 9.132 13.385 1.00 88.56 206 LEU A O 1
ATOM 1440 N N . GLY A 1 207 ? 7.459 7.882 11.579 1.00 84.75 207 GLY A N 1
ATOM 1441 C CA . GLY A 1 207 ? 6.062 7.635 11.947 1.00 84.75 207 GLY A CA 1
ATOM 1442 C C . GLY A 1 207 ? 5.930 7.000 13.331 1.00 84.75 207 GLY A C 1
ATOM 1443 O O . GLY A 1 207 ? 5.171 7.477 14.169 1.00 84.75 207 GLY A O 1
ATOM 1444 N N . ARG A 1 208 ? 6.749 5.984 13.631 1.00 85.81 208 ARG A N 1
ATOM 1445 C CA . ARG A 1 208 ? 6.763 5.360 14.964 1.00 85.81 208 ARG A CA 1
ATOM 1446 C C . ARG A 1 208 ? 7.294 6.264 16.064 1.00 85.81 208 ARG A C 1
ATOM 1448 O O . ARG A 1 208 ? 6.775 6.199 17.169 1.00 85.81 208 ARG A O 1
ATOM 1455 N N . GLY A 1 209 ? 8.312 7.072 15.777 1.00 82.44 209 GLY A N 1
ATOM 1456 C CA . GLY A 1 209 ? 8.880 8.002 16.753 1.00 82.44 209 GLY A CA 1
ATOM 1457 C C . GLY A 1 209 ? 7.945 9.158 17.112 1.00 82.44 209 GLY A C 1
ATOM 1458 O O . GLY A 1 209 ? 8.082 9.726 18.189 1.00 82.44 209 GLY A O 1
ATOM 1459 N N . LEU A 1 210 ? 7.007 9.498 16.225 1.00 83.38 210 LEU A N 1
ATOM 1460 C CA . LEU A 1 210 ? 6.047 10.583 16.426 1.00 83.38 210 LEU A CA 1
ATOM 1461 C C . LEU A 1 210 ? 4.739 10.124 17.092 1.00 83.38 210 LEU A C 1
ATOM 1463 O O . LEU A 1 210 ? 4.011 10.964 17.615 1.00 83.38 210 LEU A O 1
ATOM 1467 N N . ARG A 1 211 ? 4.461 8.810 17.150 1.00 77.81 211 ARG A N 1
ATOM 1468 C CA . ARG A 1 211 ? 3.301 8.284 17.886 1.00 77.81 211 ARG A CA 1
ATOM 1469 C C . ARG A 1 211 ? 3.439 8.602 19.382 1.00 77.81 211 ARG A C 1
ATOM 1471 O O . ARG A 1 211 ? 4.385 8.161 20.032 1.00 77.81 211 ARG A O 1
ATOM 1478 N N . GLY A 1 212 ? 2.474 9.347 19.924 1.00 64.25 212 GLY A N 1
ATOM 1479 C CA . GLY A 1 212 ? 2.383 9.635 21.357 1.00 64.25 212 GLY A CA 1
ATOM 1480 C C . GLY A 1 212 ? 2.176 8.373 22.216 1.00 64.25 212 GLY A C 1
ATOM 1481 O O . GLY A 1 212 ? 1.834 7.311 21.686 1.00 64.25 212 GLY A O 1
ATOM 1482 N N . PRO A 1 213 ? 2.368 8.465 23.548 1.00 59.25 213 PRO A N 1
ATOM 1483 C CA . PRO A 1 213 ? 2.166 7.341 24.459 1.00 59.25 213 PRO A CA 1
ATOM 1484 C C . PRO A 1 213 ? 0.746 6.787 24.323 1.00 59.25 213 PRO A C 1
ATOM 1486 O O . PRO A 1 213 ? -0.232 7.541 24.310 1.00 59.25 213 PRO A O 1
ATOM 1489 N N . SER A 1 214 ? 0.653 5.461 24.185 1.00 60.81 214 SER A N 1
ATOM 1490 C CA . SER A 1 214 ? -0.610 4.771 23.926 1.00 60.81 214 SER A CA 1
ATOM 1491 C C . SER A 1 214 ? -1.633 5.071 25.026 1.00 60.81 214 SER A C 1
ATOM 1493 O O . SER A 1 214 ? -1.272 5.251 26.188 1.00 60.81 214 SER A O 1
ATOM 1495 N N . ALA A 1 215 ? -2.925 5.091 24.687 1.00 56.62 215 ALA A N 1
ATOM 1496 C CA . ALA A 1 215 ? -3.988 5.265 25.680 1.00 56.62 215 ALA A CA 1
ATOM 1497 C C . ALA A 1 215 ? -3.900 4.226 26.818 1.00 56.62 215 ALA A C 1
ATOM 1499 O O . ALA A 1 215 ? -4.269 4.526 27.945 1.00 56.62 215 ALA A O 1
ATOM 1500 N N . ALA A 1 216 ? -3.334 3.042 26.551 1.00 54.31 216 ALA A N 1
ATOM 1501 C CA . ALA A 1 216 ? -3.046 2.021 27.555 1.00 54.31 216 ALA A CA 1
ATOM 1502 C C . ALA A 1 216 ? -1.880 2.389 28.493 1.00 54.31 216 ALA A C 1
ATOM 1504 O O . ALA A 1 216 ? -1.914 2.021 29.660 1.00 54.31 216 ALA A O 1
ATOM 1505 N N . GLU A 1 217 ? -0.867 3.113 28.009 1.00 59.91 217 GLU A N 1
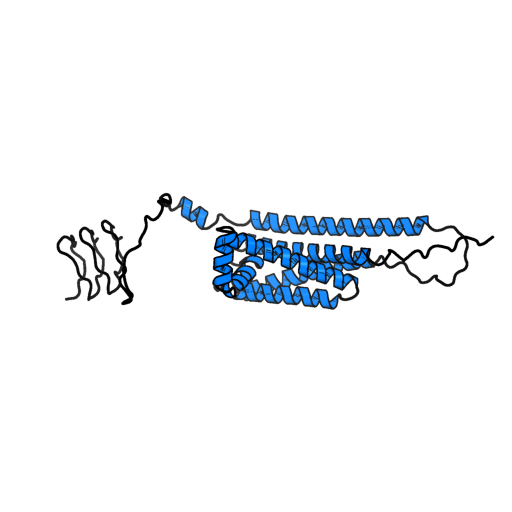ATOM 1506 C CA . GLU A 1 217 ? 0.231 3.657 28.824 1.00 59.91 217 GLU A CA 1
ATOM 1507 C C . GLU A 1 217 ? -0.311 4.730 29.777 1.00 59.91 217 GLU A C 1
ATOM 1509 O O . GLU A 1 217 ? -0.129 4.635 30.986 1.00 59.91 217 GLU A O 1
ATOM 1514 N N . LYS A 1 218 ? -1.096 5.678 29.240 1.00 57.16 218 LYS A N 1
ATOM 1515 C CA . LYS A 1 218 ? -1.761 6.723 30.035 1.00 57.16 218 LYS A CA 1
ATOM 1516 C C . LYS A 1 218 ? -2.767 6.134 31.027 1.00 57.16 218 LYS A C 1
ATOM 1518 O O . LYS A 1 218 ? -2.837 6.580 32.168 1.00 57.16 218 LYS A O 1
ATOM 1523 N N . ALA A 1 219 ? -3.516 5.104 30.627 1.00 57.47 219 ALA A N 1
ATOM 1524 C CA . ALA A 1 219 ? -4.445 4.407 31.510 1.00 57.47 219 ALA A CA 1
ATOM 1525 C C . ALA A 1 219 ? -3.727 3.598 32.598 1.00 57.47 219 ALA A C 1
ATOM 1527 O O . ALA A 1 219 ? -4.258 3.507 33.692 1.00 57.47 219 ALA A O 1
ATOM 1528 N N . ARG A 1 220 ? -2.527 3.055 32.348 1.00 61.72 220 ARG A N 1
ATOM 1529 C CA . ARG A 1 220 ? -1.709 2.376 33.374 1.00 61.72 220 ARG A CA 1
ATOM 1530 C C . ARG A 1 220 ? -1.049 3.344 34.349 1.00 61.72 220 ARG A C 1
ATOM 1532 O O . ARG A 1 220 ? -0.914 3.002 35.517 1.00 61.72 220 ARG A O 1
ATOM 1539 N N . GLU A 1 221 ? -0.649 4.525 33.881 1.00 60.53 221 GLU A N 1
ATOM 1540 C CA . GLU A 1 221 ? -0.179 5.607 34.756 1.00 60.53 221 GLU A CA 1
ATOM 1541 C C . GLU A 1 221 ? -1.313 6.174 35.620 1.00 60.53 221 GLU A C 1
ATOM 1543 O O . GLU A 1 221 ? -1.072 6.561 36.759 1.00 60.53 221 GLU A O 1
ATOM 1548 N N . THR A 1 222 ? -2.546 6.194 35.101 1.00 63.94 222 THR A N 1
ATOM 1549 C CA . THR A 1 222 ? -3.713 6.738 35.818 1.00 63.94 222 THR A CA 1
ATOM 1550 C C . THR A 1 222 ? -4.408 5.689 36.696 1.00 63.94 222 THR A C 1
ATOM 1552 O O . THR A 1 222 ? -4.886 6.012 37.778 1.00 63.94 222 THR A O 1
ATOM 1555 N N . TYR A 1 223 ? -4.441 4.425 36.266 1.00 57.22 223 TYR A N 1
ATOM 1556 C CA . TYR A 1 223 ? -5.151 3.331 36.926 1.00 57.22 223 TYR A CA 1
ATOM 1557 C C . TYR A 1 223 ? -4.296 2.054 36.907 1.00 57.22 223 TYR A C 1
ATOM 1559 O O . TYR A 1 223 ? -4.220 1.322 35.915 1.00 57.22 223 TYR A O 1
ATOM 1567 N N . ALA A 1 224 ? -3.645 1.759 38.031 1.00 58.81 224 ALA A N 1
ATOM 1568 C CA . ALA A 1 224 ? -2.997 0.472 38.250 1.00 58.81 224 ALA A CA 1
ATOM 1569 C C . ALA A 1 224 ? -4.076 -0.611 38.414 1.00 58.81 224 ALA A C 1
ATOM 1571 O O . ALA A 1 224 ? -4.709 -0.718 39.460 1.00 58.81 224 ALA A O 1
ATOM 1572 N N . LEU A 1 225 ? -4.311 -1.407 37.368 1.00 60.34 225 LEU A N 1
ATOM 1573 C CA . LEU A 1 225 ? -5.235 -2.538 37.450 1.00 60.34 225 LEU A CA 1
ATOM 1574 C C . LEU A 1 225 ? -4.668 -3.625 38.383 1.00 60.34 225 LEU A C 1
ATOM 1576 O O . LEU A 1 225 ? -3.467 -3.918 38.303 1.00 60.34 225 LEU A O 1
ATOM 1580 N N . PRO A 1 226 ? -5.507 -4.265 39.219 1.00 55.81 226 PRO A N 1
ATOM 1581 C CA . PRO A 1 226 ? -5.083 -5.397 40.031 1.00 55.81 226 PRO A CA 1
ATOM 1582 C C . PRO A 1 226 ? -4.545 -6.530 39.136 1.00 55.81 226 PRO A C 1
ATOM 1584 O O . PRO A 1 226 ? -5.012 -6.717 38.005 1.00 55.81 226 PRO A O 1
ATOM 1587 N N . PRO A 1 227 ? -3.527 -7.280 39.595 1.00 60.84 227 PRO A N 1
ATOM 1588 C CA . PRO A 1 227 ? -2.909 -8.328 38.796 1.00 60.84 227 PRO A CA 1
ATOM 1589 C C . PRO A 1 227 ? -3.945 -9.384 38.403 1.00 60.84 227 PRO A C 1
ATOM 1591 O O . PRO A 1 227 ? -4.706 -9.862 39.239 1.00 60.84 227 PRO A O 1
ATOM 1594 N N . ARG A 1 228 ? -3.944 -9.780 37.123 1.00 46.44 228 ARG A N 1
ATOM 1595 C CA . ARG A 1 228 ? -4.745 -10.912 36.644 1.00 46.44 228 ARG A CA 1
ATOM 1596 C C . ARG A 1 228 ? -4.342 -12.171 37.408 1.00 46.44 228 ARG A C 1
ATOM 1598 O O . ARG A 1 228 ? -3.288 -12.746 37.140 1.00 46.44 228 ARG A O 1
ATOM 1605 N N . THR A 1 229 ? -5.198 -12.631 38.307 1.00 46.44 229 THR A N 1
ATOM 1606 C CA . THR A 1 229 ? -5.139 -13.977 38.869 1.00 46.44 229 THR A CA 1
ATOM 1607 C C . THR A 1 229 ? -5.590 -14.956 37.791 1.00 46.44 229 THR A C 1
ATOM 1609 O O . THR A 1 229 ? -6.776 -15.170 37.568 1.00 46.44 229 THR A O 1
ATOM 1612 N N . THR A 1 230 ? -4.641 -15.577 37.092 1.00 52.44 230 THR A N 1
ATOM 1613 C CA . THR A 1 230 ? -4.909 -16.799 36.322 1.00 52.44 230 THR A CA 1
ATOM 1614 C C . THR A 1 230 ? -4.991 -17.977 37.294 1.00 52.44 230 THR A C 1
ATOM 1616 O O . THR A 1 230 ? -4.107 -18.833 37.319 1.00 52.44 230 THR A O 1
ATOM 1619 N N . ALA A 1 231 ? -6.010 -17.991 38.153 1.00 40.78 231 ALA A N 1
ATOM 1620 C CA . ALA A 1 231 ? -6.404 -19.218 38.828 1.00 40.78 231 ALA A CA 1
ATOM 1621 C C . ALA A 1 231 ? -7.119 -20.094 37.780 1.00 40.78 231 ALA A C 1
ATOM 1623 O O . ALA A 1 231 ? -8.002 -19.585 37.087 1.00 40.78 231 ALA A O 1
ATOM 1624 N N . PRO A 1 232 ? -6.727 -21.366 37.585 1.00 45.03 232 PRO A N 1
ATOM 1625 C CA . PRO A 1 232 ? -7.443 -22.261 36.685 1.00 45.03 232 PRO A CA 1
ATOM 1626 C C . PRO A 1 232 ? -8.896 -22.363 37.148 1.00 45.03 232 PRO A C 1
ATOM 1628 O O . PRO A 1 232 ? -9.139 -22.663 38.315 1.00 45.03 232 PRO A O 1
ATOM 1631 N N . ALA A 1 233 ? -9.845 -22.102 36.247 1.00 46.81 233 ALA A N 1
ATOM 1632 C CA . ALA A 1 233 ? -11.254 -22.364 36.501 1.00 46.81 233 ALA A CA 1
ATOM 1633 C C . ALA A 1 233 ? -11.404 -23.854 36.832 1.00 46.81 233 ALA A C 1
ATOM 1635 O O . ALA A 1 233 ? -11.196 -24.710 35.970 1.00 46.81 233 ALA A O 1
ATOM 1636 N N . ALA A 1 234 ? -11.679 -24.157 38.099 1.00 43.00 234 ALA A N 1
ATOM 1637 C CA . ALA A 1 234 ? -12.078 -25.489 38.509 1.00 43.00 234 ALA A CA 1
ATOM 1638 C C . ALA A 1 234 ? -13.415 -25.824 37.834 1.00 43.00 234 ALA A C 1
ATOM 1640 O O . ALA A 1 234 ? -14.282 -24.961 37.701 1.00 43.00 234 ALA A O 1
ATOM 1641 N N . ASP A 1 235 ? -13.522 -27.068 37.376 1.00 43.38 235 ASP A N 1
ATOM 1642 C CA . ASP A 1 235 ? -14.622 -27.645 36.608 1.00 43.38 235 ASP A CA 1
ATOM 1643 C C . ASP A 1 235 ? -16.017 -27.141 37.009 1.00 43.38 235 ASP A C 1
ATOM 1645 O O . ASP A 1 235 ? -16.597 -27.579 38.002 1.00 43.38 235 ASP A O 1
ATOM 1649 N N . ALA A 1 236 ? -16.623 -26.315 36.157 1.00 41.06 236 ALA A N 1
ATOM 1650 C CA . ALA A 1 236 ? -18.067 -26.109 36.147 1.00 41.06 236 ALA A CA 1
ATOM 1651 C C . ALA A 1 236 ? -18.717 -27.147 35.218 1.00 41.06 236 ALA A C 1
ATOM 1653 O O . ALA A 1 236 ? -19.233 -26.828 34.149 1.00 41.06 236 ALA A O 1
ATOM 1654 N N . THR A 1 237 ? -18.674 -28.421 35.615 1.00 40.69 237 THR A N 1
ATOM 1655 C CA . THR A 1 237 ? -19.634 -29.417 35.121 1.00 40.69 237 THR A CA 1
ATOM 1656 C C . THR A 1 237 ? -20.660 -29.654 36.215 1.00 40.69 237 THR A C 1
ATOM 1658 O O . THR A 1 237 ? -20.447 -30.502 37.072 1.00 40.69 237 THR A O 1
ATOM 1661 N N . SER A 1 238 ? -21.770 -28.915 36.185 1.00 38.12 238 SER A N 1
ATOM 1662 C CA . SER A 1 238 ? -23.095 -29.455 36.511 1.00 38.12 238 SER A CA 1
ATOM 1663 C C . SER A 1 238 ? -24.180 -28.397 36.295 1.00 38.12 238 SER A C 1
ATOM 1665 O O . SER A 1 238 ? -24.330 -27.483 37.092 1.00 38.12 238 SER A O 1
ATOM 1667 N N . GLY A 1 239 ? -24.958 -28.592 35.229 1.00 42.12 239 GLY A N 1
ATOM 1668 C CA . GLY A 1 239 ? -26.398 -28.334 35.194 1.00 42.12 239 GLY A CA 1
ATOM 1669 C C . GLY A 1 239 ? -26.894 -26.904 35.399 1.00 42.12 239 GLY A C 1
ATOM 1670 O O . GLY A 1 239 ? -27.296 -26.554 36.498 1.00 42.12 239 GLY A O 1
ATOM 1671 N N . ALA A 1 240 ? -27.077 -26.166 34.305 1.00 32.03 240 ALA A N 1
ATOM 1672 C CA . ALA A 1 240 ? -28.194 -25.232 34.202 1.00 32.03 240 ALA A CA 1
ATOM 1673 C C . ALA A 1 240 ? -28.676 -25.177 32.750 1.00 32.03 240 ALA A C 1
ATOM 1675 O O . ALA A 1 240 ? -28.038 -24.638 31.848 1.00 32.03 240 ALA A O 1
ATOM 1676 N N . THR A 1 241 ? -29.795 -25.853 32.536 1.00 30.39 241 THR A N 1
ATOM 1677 C CA . THR A 1 241 ? -30.583 -25.848 31.314 1.00 30.39 241 THR A CA 1
ATOM 1678 C C . THR A 1 241 ? -31.116 -24.440 31.051 1.00 30.39 241 THR A C 1
ATOM 1680 O O . THR A 1 241 ? -31.573 -23.753 31.955 1.00 30.39 241 THR A O 1
ATOM 1683 N N . THR A 1 242 ? -31.071 -24.053 29.784 1.00 38.12 242 THR A N 1
ATOM 1684 C CA . THR A 1 242 ? -31.634 -22.857 29.156 1.00 38.12 242 THR A CA 1
ATOM 1685 C C . THR A 1 242 ? -32.992 -22.399 29.715 1.00 38.12 242 THR A C 1
ATOM 1687 O O . THR A 1 242 ? -33.977 -23.118 29.551 1.00 38.12 242 THR A O 1
ATOM 1690 N N . ALA A 1 243 ? -33.072 -21.165 30.228 1.00 29.70 243 ALA A N 1
ATOM 1691 C CA . ALA A 1 243 ? -34.262 -20.307 30.163 1.00 29.70 243 ALA A CA 1
ATOM 1692 C C . ALA A 1 243 ? -33.913 -18.853 30.538 1.00 29.70 243 ALA A C 1
ATOM 1694 O O . ALA A 1 243 ? -33.275 -18.628 31.554 1.00 29.70 243 ALA A O 1
ATOM 1695 N N . GLY A 1 244 ? -34.398 -17.893 29.746 1.00 28.81 244 GLY A N 1
ATOM 1696 C CA . GLY A 1 244 ? -34.569 -16.499 30.174 1.00 28.81 244 GLY A CA 1
ATOM 1697 C C . GLY A 1 244 ? -33.355 -15.590 30.008 1.00 28.81 244 GLY A C 1
ATOM 1698 O O . GLY A 1 244 ? -32.228 -15.977 30.267 1.00 28.81 244 GLY A O 1
ATOM 16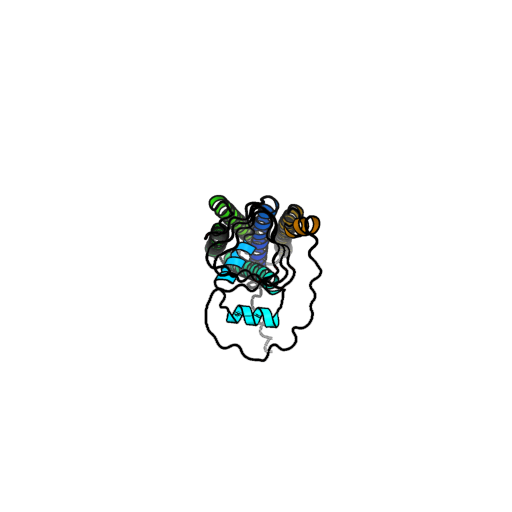99 N N . ARG A 1 245 ? -33.606 -14.384 29.507 1.00 39.56 245 ARG A N 1
ATOM 1700 C CA . ARG A 1 245 ? -32.665 -13.268 29.407 1.00 39.56 245 ARG A CA 1
ATOM 1701 C C . ARG A 1 245 ? -32.805 -12.409 30.669 1.00 39.56 245 ARG A C 1
ATOM 1703 O O . ARG A 1 245 ? -33.863 -12.449 31.283 1.00 39.56 245 ARG A O 1
ATOM 1710 N N . ASP A 1 246 ? -31.765 -11.625 30.937 1.00 40.09 246 ASP A N 1
ATOM 1711 C CA . ASP A 1 246 ? -31.753 -10.452 31.823 1.00 40.09 246 ASP A CA 1
ATOM 1712 C C . ASP A 1 246 ? -31.789 -10.735 33.334 1.00 40.09 246 ASP A C 1
ATOM 1714 O O . ASP A 1 246 ? -32.765 -10.456 34.011 1.00 40.09 246 ASP A O 1
ATOM 1718 N N . ALA A 1 247 ? -30.676 -11.246 33.867 1.00 39.91 247 ALA A N 1
ATOM 1719 C CA . ALA A 1 247 ? -30.295 -11.044 35.265 1.00 39.91 247 ALA A CA 1
ATOM 1720 C C . ALA A 1 247 ? -28.762 -10.951 35.319 1.00 39.91 247 ALA A C 1
ATOM 1722 O O . ALA A 1 247 ? -28.057 -11.891 34.934 1.00 39.91 247 ALA A O 1
ATOM 1723 N N . ILE A 1 248 ? -28.238 -9.781 35.688 1.00 43.41 248 ILE A N 1
ATOM 1724 C CA . ILE A 1 248 ? -26.814 -9.587 35.977 1.00 43.41 248 ILE A CA 1
ATOM 1725 C C . ILE A 1 248 ? -26.665 -9.791 37.478 1.00 43.41 248 ILE A C 1
ATOM 1727 O O . ILE A 1 248 ? -27.090 -8.947 38.255 1.00 43.41 248 ILE A O 1
ATOM 1731 N N . ASP A 1 249 ? -26.072 -10.916 37.859 1.00 45.47 249 ASP A N 1
ATOM 1732 C CA . ASP A 1 249 ? -25.814 -11.256 39.254 1.00 45.47 249 ASP A CA 1
ATOM 1733 C C . ASP A 1 249 ? -24.515 -10.561 39.703 1.00 45.47 249 ASP A C 1
ATOM 1735 O O . ASP A 1 249 ? -23.433 -10.807 39.147 1.00 45.47 249 ASP A O 1
ATOM 1739 N N . VAL A 1 250 ? -24.625 -9.616 40.636 1.00 47.84 250 VAL A N 1
ATOM 1740 C CA . VAL A 1 250 ? -23.492 -8.838 41.160 1.00 47.84 250 VAL A CA 1
ATOM 1741 C C . VAL A 1 250 ? -22.890 -9.612 42.339 1.00 47.84 250 VAL A C 1
ATOM 1743 O O . VAL A 1 250 ? -23.624 -9.969 43.249 1.00 47.84 250 VAL A O 1
ATOM 1746 N N . PRO A 1 251 ? -21.578 -9.907 42.374 1.00 48.59 251 PRO A N 1
ATOM 1747 C CA . PRO A 1 251 ? -21.003 -10.666 43.485 1.00 48.59 251 PRO A CA 1
ATOM 1748 C C . PRO A 1 251 ? -21.063 -9.886 44.812 1.00 48.59 251 PRO A C 1
ATOM 1750 O O . PRO A 1 251 ? -20.896 -8.668 44.825 1.00 48.59 251 PRO A O 1
ATOM 1753 N N . GLU A 1 252 ? -21.257 -10.609 45.921 1.00 49.69 252 GLU A N 1
ATOM 1754 C CA . GLU A 1 252 ? -21.331 -10.064 47.288 1.00 49.69 252 GLU A CA 1
ATOM 1755 C C . GLU A 1 252 ? -20.114 -9.179 47.643 1.00 49.69 252 GLU A C 1
ATOM 1757 O O . GLU A 1 252 ? -18.963 -9.529 47.353 1.00 49.69 252 GLU A O 1
ATOM 1762 N N . GLY A 1 253 ? -20.368 -8.050 48.321 1.00 46.94 253 GLY A N 1
ATOM 1763 C CA . GLY A 1 253 ? -19.336 -7.179 48.905 1.00 46.94 253 GLY A CA 1
ATOM 1764 C C . GLY A 1 253 ? -18.795 -6.054 48.009 1.00 46.94 253 GLY A C 1
ATOM 1765 O O . GLY A 1 253 ? -17.633 -5.673 48.155 1.00 46.94 253 GLY A O 1
ATOM 1766 N N . ILE A 1 254 ? -19.594 -5.537 47.071 1.00 50.16 254 ILE A N 1
ATOM 1767 C CA . ILE A 1 254 ? -19.230 -4.395 46.214 1.00 50.16 254 ILE A CA 1
ATOM 1768 C C . ILE A 1 254 ? -19.843 -3.096 46.755 1.00 50.16 254 ILE A C 1
ATOM 1770 O O . ILE A 1 254 ? -21.049 -3.016 46.957 1.00 50.16 254 ILE A O 1
AT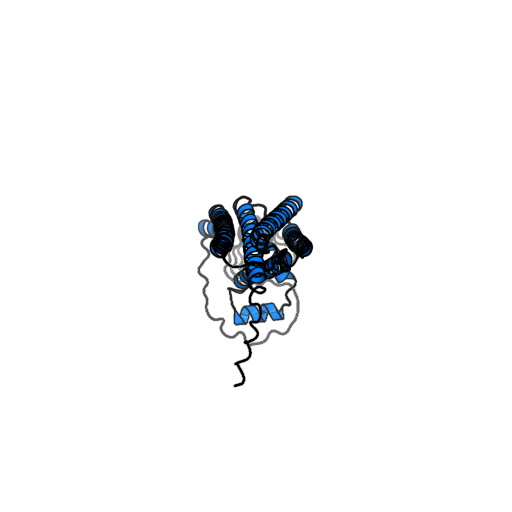OM 1774 N N . GLU A 1 255 ? -19.011 -2.063 46.906 1.00 50.56 255 GLU A N 1
ATOM 1775 C CA . GLU A 1 255 ? -19.440 -0.674 47.116 1.00 50.56 255 GLU A CA 1
ATOM 1776 C C . GLU A 1 255 ? -19.824 -0.055 45.761 1.00 50.56 255 GLU A C 1
ATOM 1778 O O . GLU A 1 255 ? -19.002 0.005 44.837 1.00 50.56 255 GLU A O 1
ATOM 1783 N N . VAL A 1 256 ? -21.074 0.388 45.617 1.00 57.53 256 VAL A N 1
ATOM 1784 C CA . VAL A 1 256 ? -21.537 1.098 44.415 1.00 57.53 256 VAL A CA 1
ATOM 1785 C C . VAL A 1 256 ? -21.057 2.554 44.498 1.00 57.53 256 VAL A C 1
ATOM 1787 O O . VAL A 1 256 ? -21.279 3.182 45.522 1.00 57.53 256 VAL A O 1
ATOM 1790 N N . PRO A 1 257 ? -20.385 3.122 43.480 1.00 50.84 257 PRO A N 1
ATOM 1791 C CA . PRO A 1 257 ? -20.027 4.544 43.474 1.00 50.84 257 PRO A CA 1
ATOM 1792 C C . PRO A 1 257 ? -21.246 5.484 43.479 1.00 50.84 257 PRO A C 1
ATOM 1794 O O . PRO A 1 257 ? -22.282 5.161 42.903 1.00 50.84 257 PRO A O 1
ATOM 1797 N N . GLU A 1 258 ? -21.093 6.687 44.042 1.00 55.03 258 GLU A N 1
ATOM 1798 C CA . GLU A 1 258 ? -22.110 7.752 43.993 1.00 55.03 258 GLU A CA 1
ATOM 1799 C C . GLU A 1 258 ? -22.508 8.121 42.546 1.00 55.03 258 GLU A C 1
ATOM 1801 O O . GLU A 1 258 ? -21.651 8.259 41.664 1.00 55.03 258 GLU A O 1
ATOM 1806 N N . GLY A 1 259 ? -23.811 8.336 42.314 1.00 51.09 259 GLY A N 1
ATOM 1807 C CA . GLY A 1 259 ? -24.358 8.854 41.051 1.00 51.09 259 GLY A CA 1
ATOM 1808 C C . GLY A 1 259 ? -24.585 7.822 39.938 1.00 51.09 259 GLY A C 1
ATOM 1809 O O . GLY A 1 259 ? -24.546 8.184 38.760 1.00 51.09 259 GLY A O 1
ATOM 1810 N N . ILE A 1 260 ? -24.783 6.548 40.285 1.00 55.62 260 ILE A N 1
ATOM 1811 C CA . ILE A 1 260 ? -25.098 5.469 39.337 1.00 55.62 260 ILE A CA 1
ATOM 1812 C C . ILE A 1 260 ? -26.597 5.151 39.381 1.00 55.62 260 ILE A C 1
ATOM 1814 O O . ILE A 1 260 ? -27.145 4.899 40.448 1.00 55.62 260 ILE A O 1
ATOM 1818 N N . GLU A 1 261 ? -27.235 5.104 38.211 1.00 55.84 261 GLU A N 1
ATOM 1819 C CA . GLU A 1 261 ? -28.589 4.564 38.027 1.00 55.84 261 GLU A CA 1
ATOM 1820 C C . GLU A 1 261 ? -28.513 3.033 37.905 1.00 55.84 261 GLU A C 1
ATOM 1822 O O . GLU A 1 261 ? -27.761 2.509 37.072 1.00 55.84 261 GLU A O 1
ATOM 1827 N N . ILE A 1 262 ? -29.272 2.305 38.728 1.00 61.81 262 ILE A N 1
ATOM 1828 C CA . ILE A 1 262 ? -29.348 0.840 38.651 1.00 61.81 262 ILE A CA 1
ATOM 1829 C C . ILE A 1 262 ? -30.348 0.471 37.541 1.00 61.81 262 ILE A C 1
ATOM 1831 O O . ILE A 1 262 ? -31.474 0.950 37.579 1.00 61.81 262 ILE A O 1
ATOM 1835 N N . PRO A 1 263 ? -29.984 -0.353 36.541 1.00 57.25 263 PRO A N 1
ATOM 1836 C CA . PRO A 1 263 ? -30.941 -0.835 35.545 1.00 57.25 263 PRO A CA 1
ATOM 1837 C C . PRO A 1 263 ? -32.079 -1.673 36.155 1.00 57.25 263 PRO A C 1
ATOM 1839 O O . PRO A 1 263 ? -31.875 -2.391 37.130 1.00 57.25 263 PRO A O 1
ATOM 1842 N N . GLU A 1 264 ? -33.255 -1.653 35.523 1.00 61.22 264 GLU A N 1
ATOM 1843 C CA . GLU A 1 264 ? -34.381 -2.535 35.868 1.00 61.22 264 GLU A CA 1
ATOM 1844 C C . GLU A 1 264 ? -33.994 -4.027 35.794 1.00 61.22 264 GLU A C 1
ATOM 1846 O O . GLU A 1 264 ? -33.273 -4.452 34.885 1.00 61.22 264 GLU A O 1
ATOM 1851 N N . GLY A 1 265 ? -34.521 -4.833 36.725 1.00 55.59 265 GLY A N 1
ATOM 1852 C CA . GLY A 1 265 ? -34.354 -6.294 36.734 1.00 55.59 265 GLY A CA 1
ATOM 1853 C C . GLY A 1 265 ? -33.056 -6.809 37.369 1.00 55.59 265 GLY A C 1
ATOM 1854 O O . GLY A 1 265 ? -32.621 -7.915 37.052 1.00 55.59 265 GLY A O 1
ATOM 1855 N N . ILE A 1 266 ? -32.422 -6.017 38.237 1.00 58.62 266 ILE A N 1
ATOM 1856 C CA . ILE A 1 266 ? -31.256 -6.435 39.027 1.00 58.62 266 ILE A CA 1
ATOM 1857 C C . ILE A 1 266 ? -31.708 -6.843 40.432 1.00 58.62 266 ILE A C 1
ATOM 1859 O O . ILE A 1 266 ? -32.428 -6.101 41.094 1.00 58.62 266 ILE A O 1
ATOM 1863 N N . GLU A 1 267 ? -31.256 -8.007 40.893 1.00 58.12 267 GLU A N 1
ATOM 1864 C CA . GLU A 1 267 ? -31.378 -8.436 42.290 1.00 58.12 267 GLU A CA 1
ATOM 1865 C C . GLU A 1 267 ? -30.151 -7.929 43.059 1.00 58.12 267 GLU A C 1
ATOM 1867 O O . GLU A 1 267 ? -29.017 -8.107 42.605 1.00 58.12 267 GLU A O 1
ATOM 1872 N N . ILE A 1 268 ? -30.359 -7.257 44.195 1.00 63.25 268 ILE A N 1
ATOM 1873 C CA . ILE A 1 268 ? -29.258 -6.765 45.033 1.00 63.25 268 ILE A CA 1
ATOM 1874 C C . ILE A 1 268 ? -28.945 -7.844 46.082 1.00 63.25 268 ILE A C 1
ATOM 1876 O O . ILE A 1 268 ? -29.823 -8.149 46.882 1.00 63.25 268 ILE A O 1
ATOM 1880 N N . PRO A 1 269 ? -27.736 -8.433 46.118 1.00 60.94 269 PRO A N 1
ATOM 1881 C CA . PRO A 1 269 ? -27.374 -9.387 47.165 1.00 60.94 269 PRO A CA 1
ATOM 1882 C C . PRO A 1 269 ? -27.285 -8.763 48.566 1.00 60.94 269 PRO A C 1
ATOM 1884 O O . PRO A 1 269 ? -27.112 -7.554 48.733 1.00 60.94 269 PRO A O 1
ATOM 1887 N N . GLU A 1 270 ? -27.342 -9.613 49.594 1.00 61.44 270 GLU A N 1
ATOM 1888 C CA . GLU A 1 270 ? -27.139 -9.215 50.991 1.00 61.44 270 GLU A CA 1
ATOM 1889 C C . GLU A 1 270 ? -25.737 -8.603 51.215 1.00 61.44 270 GLU A C 1
ATOM 1891 O O . GLU A 1 270 ? -24.737 -9.055 50.654 1.00 61.44 270 GLU A O 1
ATOM 1896 N N . GLY A 1 271 ? -25.652 -7.579 52.074 1.00 56.66 271 GLY A N 1
ATOM 1897 C CA . GLY A 1 271 ? -24.378 -6.975 52.492 1.00 56.66 271 GLY A CA 1
ATOM 1898 C C . GLY A 1 271 ? -23.793 -5.914 51.551 1.00 56.66 271 GLY A C 1
ATOM 1899 O O . GLY A 1 271 ? -22.599 -5.628 51.639 1.00 56.66 271 GLY A O 1
ATOM 1900 N N . ILE A 1 272 ? -24.600 -5.341 50.655 1.00 59.59 272 ILE A N 1
ATOM 1901 C CA . ILE A 1 272 ? -24.221 -4.189 49.824 1.00 59.59 272 ILE A CA 1
ATOM 1902 C C . ILE A 1 272 ? -24.560 -2.881 50.552 1.00 59.59 272 ILE A C 1
ATOM 1904 O O . ILE A 1 272 ? -25.676 -2.704 51.037 1.00 59.59 272 ILE A O 1
ATOM 1908 N N . GLU A 1 273 ? -23.598 -1.956 50.592 1.00 58.97 273 GLU A N 1
ATOM 1909 C CA . GLU A 1 273 ? -23.793 -0.578 51.055 1.00 58.97 273 GLU A CA 1
ATOM 1910 C C . GLU A 1 273 ? -24.137 0.318 49.856 1.00 58.97 273 GLU A C 1
ATOM 1912 O O . GLU A 1 273 ? -23.385 0.389 48.877 1.00 58.97 273 GLU A O 1
ATOM 1917 N N . ILE A 1 274 ? -25.288 0.992 49.917 1.00 65.19 274 ILE A N 1
ATOM 1918 C CA . ILE A 1 274 ? -25.750 1.911 48.871 1.00 65.19 274 ILE A CA 1
ATOM 1919 C C . ILE A 1 274 ? -25.426 3.339 49.333 1.00 65.19 274 ILE A C 1
ATOM 1921 O O . ILE A 1 274 ? -25.926 3.733 50.381 1.00 65.19 274 ILE A O 1
ATOM 1925 N N . PRO A 1 275 ? -24.607 4.136 48.624 1.00 62.31 275 PRO A N 1
ATOM 1926 C CA . PRO A 1 275 ? -24.376 5.534 48.999 1.00 62.31 275 PRO A CA 1
ATOM 1927 C C . PRO A 1 275 ? -25.550 6.460 48.635 1.00 62.31 275 PRO A C 1
ATOM 1929 O O . PRO A 1 275 ? -26.483 6.090 47.922 1.00 62.31 275 PRO A O 1
ATOM 1932 N N . GLU A 1 276 ? -25.487 7.702 49.119 1.00 63.22 276 GLU A N 1
ATOM 1933 C CA . GLU A 1 276 ? -26.478 8.747 48.838 1.00 63.22 276 GLU A CA 1
ATOM 1934 C C . GLU A 1 276 ? -26.546 9.109 47.336 1.00 63.22 276 GLU A C 1
ATOM 1936 O O . GLU A 1 276 ? -25.535 9.132 46.631 1.00 63.22 276 GLU A O 1
ATOM 1941 N N . GLY A 1 277 ? -27.749 9.441 46.844 1.00 57.41 277 GLY A N 1
ATOM 1942 C CA . GLY A 1 277 ? -27.959 9.934 45.474 1.00 57.41 277 GLY A CA 1
ATOM 1943 C C . GLY A 1 277 ? -28.092 8.860 44.387 1.00 57.41 277 GLY A C 1
ATOM 1944 O O . GLY A 1 277 ? -27.835 9.154 43.220 1.00 57.41 277 GLY A O 1
ATOM 1945 N N . ILE A 1 278 ? -28.467 7.632 44.755 1.00 61.19 278 ILE A N 1
ATOM 1946 C CA . ILE A 1 278 ? -28.798 6.542 43.823 1.00 61.19 278 ILE A CA 1
ATOM 1947 C C . ILE A 1 278 ? -30.319 6.471 43.622 1.00 61.19 278 ILE A C 1
ATOM 1949 O O . ILE A 1 278 ? -31.077 6.486 44.593 1.00 61.19 278 ILE A O 1
ATOM 1953 N N . GLU A 1 279 ? -30.753 6.363 42.363 1.00 61.69 279 GLU A N 1
ATOM 1954 C CA . GLU A 1 279 ? -32.149 6.115 41.975 1.00 61.69 279 GLU A CA 1
ATOM 1955 C C . GLU A 1 279 ? -32.357 4.612 41.722 1.00 61.69 279 GLU A C 1
ATOM 1957 O O . GLU A 1 279 ? -31.624 3.993 40.941 1.00 61.69 279 GLU A O 1
ATOM 1962 N N . ILE A 1 280 ? -33.347 4.018 42.394 1.00 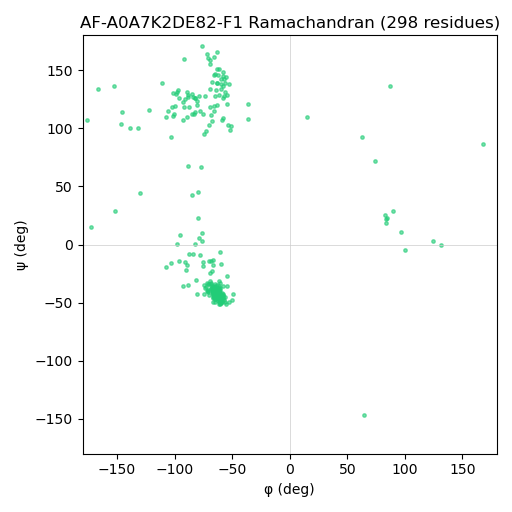67.19 280 ILE A N 1
ATOM 1963 C CA . ILE A 1 280 ? -33.686 2.592 42.277 1.00 67.19 280 ILE A CA 1
ATOM 1964 C C . ILE A 1 280 ? -34.980 2.484 41.457 1.00 67.19 280 ILE A C 1
ATOM 1966 O O . ILE A 1 280 ? -36.009 2.959 41.927 1.00 67.19 280 ILE A O 1
ATOM 1970 N N . PRO A 1 281 ? -34.989 1.891 40.250 1.00 64.12 281 PRO A N 1
ATOM 1971 C CA . PRO A 1 281 ? -36.225 1.712 39.489 1.00 64.12 281 PRO A CA 1
ATOM 1972 C C . PRO A 1 281 ? -37.157 0.640 40.079 1.00 64.12 281 PRO A C 1
ATOM 1974 O O . PRO A 1 281 ? -36.756 -0.208 40.878 1.00 64.12 281 PRO A O 1
ATOM 1977 N N . GLU A 1 282 ? -38.419 0.655 39.638 1.00 63.09 282 GLU A N 1
ATOM 1978 C CA . GLU A 1 282 ? -39.425 -0.346 40.011 1.00 63.09 282 GLU A CA 1
ATOM 1979 C C . GLU A 1 282 ? -38.986 -1.767 39.600 1.00 63.09 282 GLU A C 1
ATOM 1981 O O . GLU A 1 282 ? -38.490 -1.995 38.496 1.00 63.09 282 GLU A O 1
ATOM 1986 N N . GLY A 1 283 ? -39.208 -2.747 40.483 1.00 59.31 283 GLY A N 1
ATOM 1987 C CA . GLY A 1 283 ? -38.930 -4.165 40.209 1.00 59.31 283 GLY A CA 1
ATOM 1988 C C . GLY A 1 283 ? -37.584 -4.697 40.712 1.00 59.31 283 GLY A C 1
ATOM 1989 O O . GLY A 1 283 ? -37.220 -5.814 40.355 1.00 59.31 283 GLY A O 1
ATOM 1990 N N . ILE A 1 284 ? -36.861 -3.934 41.536 1.00 61.69 284 ILE A N 1
ATOM 1991 C CA . ILE A 1 284 ? -35.658 -4.396 42.247 1.00 61.69 284 ILE A CA 1
ATOM 1992 C C . ILE A 1 284 ? -36.053 -4.964 43.618 1.00 61.69 284 ILE A C 1
ATOM 1994 O O . ILE A 1 284 ? -36.695 -4.284 44.419 1.00 61.69 284 ILE A O 1
ATOM 1998 N N . GLU A 1 285 ? -35.657 -6.207 43.906 1.00 60.44 285 GLU A N 1
ATOM 1999 C CA . GLU A 1 285 ? -35.841 -6.829 45.223 1.00 60.44 285 GLU A CA 1
ATOM 2000 C C . GLU A 1 285 ? -34.651 -6.490 46.137 1.00 60.44 285 GLU A C 1
ATOM 2002 O O . GLU A 1 285 ? -33.505 -6.831 45.842 1.00 60.44 285 GLU A O 1
ATOM 2007 N N . ILE A 1 286 ? -34.927 -5.798 47.249 1.00 64.00 286 ILE A N 1
ATOM 2008 C CA . ILE A 1 286 ? -33.935 -5.419 48.266 1.00 64.00 286 ILE A CA 1
ATOM 2009 C C . ILE A 1 286 ? -34.051 -6.404 49.446 1.00 64.00 286 ILE A C 1
ATOM 2011 O O . ILE A 1 286 ? -35.074 -6.382 50.138 1.00 64.00 286 ILE A O 1
ATOM 2015 N N . PRO A 1 287 ? -33.054 -7.269 49.705 1.00 63.59 287 PRO A N 1
ATOM 2016 C CA . PRO A 1 287 ? -33.076 -8.178 50.849 1.00 63.59 287 PRO A CA 1
ATOM 2017 C C . PRO A 1 287 ? -32.924 -7.464 52.202 1.00 63.59 287 PRO A C 1
ATOM 2019 O O . PRO A 1 287 ? -32.401 -6.351 52.313 1.00 63.59 287 PRO A O 1
ATOM 2022 N N . GLU A 1 288 ? -33.369 -8.137 53.267 1.00 57.94 288 GLU A N 1
ATOM 2023 C CA . GLU A 1 288 ? -33.215 -7.667 54.646 1.00 57.94 288 GLU A CA 1
ATOM 2024 C C . GLU A 1 288 ? -31.723 -7.643 55.029 1.00 57.94 288 GLU A C 1
ATOM 2026 O O . GLU A 1 288 ? -31.081 -8.685 55.114 1.00 57.94 288 GLU A O 1
ATOM 2031 N N . GLY A 1 289 ? -31.162 -6.454 55.278 1.00 57.28 289 GLY A N 1
ATOM 2032 C CA . GLY A 1 289 ? -29.752 -6.292 55.673 1.00 57.28 289 GLY A CA 1
ATOM 2033 C C . GLY A 1 289 ? -28.965 -5.230 54.903 1.00 57.28 289 GLY A C 1
ATOM 2034 O O . GLY A 1 289 ? -27.791 -5.032 55.199 1.00 57.28 289 GLY A O 1
ATOM 2035 N N . ILE A 1 290 ? -29.590 -4.544 53.945 1.00 61.94 290 ILE A N 1
ATOM 2036 C CA . ILE A 1 290 ? -29.001 -3.407 53.223 1.00 61.94 290 ILE A CA 1
ATOM 2037 C C . ILE A 1 290 ? -29.214 -2.110 54.020 1.00 61.94 290 ILE A C 1
ATOM 2039 O O . ILE A 1 290 ? -30.336 -1.801 54.432 1.00 61.94 290 ILE A O 1
ATOM 2043 N N . GLU A 1 291 ? -28.143 -1.340 54.233 1.00 59.50 291 GLU A N 1
ATOM 2044 C CA . GLU A 1 291 ? -28.212 -0.004 54.838 1.00 59.50 291 GLU A CA 1
ATOM 2045 C C . GLU A 1 291 ? -28.523 1.040 53.753 1.00 59.50 291 GLU A C 1
ATOM 2047 O O . GLU A 1 291 ? -27.718 1.283 52.857 1.00 59.50 291 GLU A O 1
ATOM 2052 N N . ILE A 1 292 ? -29.717 1.638 53.822 1.00 63.78 292 ILE A N 1
ATOM 2053 C CA . ILE A 1 292 ? -30.203 2.657 52.881 1.00 63.78 292 ILE A CA 1
ATOM 2054 C C . ILE A 1 292 ? -30.040 4.040 53.541 1.00 63.78 292 ILE A C 1
ATOM 2056 O O . ILE A 1 292 ? -30.754 4.321 54.510 1.00 63.78 292 ILE A O 1
ATOM 2060 N N . PRO A 1 293 ? -29.123 4.908 53.076 1.00 63.66 293 PRO A N 1
ATOM 2061 C CA . PRO A 1 293 ? -28.984 6.269 53.589 1.00 63.66 293 PRO A CA 1
ATOM 2062 C C . PRO A 1 293 ? -30.149 7.189 53.185 1.00 63.66 293 PRO A C 1
ATOM 2064 O O . PRO A 1 293 ? -30.899 6.929 52.241 1.00 63.66 293 PRO A O 1
ATOM 2067 N N . GLU A 1 294 ? -30.303 8.297 53.917 1.00 58.09 294 GLU A N 1
ATOM 2068 C CA . GLU A 1 294 ? -31.314 9.319 53.628 1.00 58.09 294 GLU A CA 1
ATOM 2069 C C . GLU A 1 294 ? -31.004 9.999 52.280 1.00 58.09 294 GLU A C 1
ATOM 2071 O O . GLU A 1 294 ? -29.956 10.613 52.119 1.00 58.09 294 GLU A O 1
ATOM 2076 N N . GLY A 1 295 ? -31.919 9.908 51.307 1.00 57.56 295 GLY A N 1
ATOM 2077 C CA . GLY A 1 295 ? -31.758 10.533 49.983 1.00 57.56 295 GLY A CA 1
ATOM 2078 C C . GLY A 1 295 ? -31.882 9.592 48.781 1.00 57.56 295 GLY A C 1
ATOM 2079 O O . GLY A 1 295 ? -31.703 10.044 47.655 1.00 57.56 295 GLY A O 1
ATOM 2080 N N . ILE A 1 296 ? -32.189 8.312 49.002 1.00 61.28 296 ILE A N 1
ATOM 2081 C CA . ILE A 1 296 ? -32.540 7.358 47.940 1.00 61.28 296 ILE A CA 1
ATOM 2082 C C . ILE A 1 296 ? -34.033 7.492 47.610 1.00 61.28 296 ILE A C 1
ATOM 2084 O O . ILE A 1 296 ? -34.880 7.412 48.504 1.00 61.28 296 ILE A O 1
ATOM 2088 N N . GLU A 1 297 ? -34.358 7.693 46.332 1.00 59.84 297 GLU A N 1
ATOM 2089 C CA . GLU A 1 297 ? -35.738 7.682 45.838 1.00 59.84 297 GLU A CA 1
ATOM 2090 C C . GLU A 1 297 ? -36.116 6.250 45.440 1.00 59.84 297 GLU A C 1
ATOM 2092 O O . GLU A 1 297 ? -35.597 5.703 44.467 1.00 59.84 297 GLU A O 1
ATOM 2097 N N . ILE A 1 298 ? -37.004 5.635 46.226 1.00 62.91 298 ILE A N 1
ATOM 2098 C CA . ILE A 1 298 ? -37.611 4.336 45.917 1.00 62.91 298 ILE A CA 1
ATOM 2099 C C . ILE A 1 298 ? -39.033 4.620 45.410 1.00 62.91 298 ILE A C 1
ATOM 2101 O O . ILE A 1 298 ? -39.819 5.205 46.163 1.00 62.91 298 ILE A O 1
ATOM 2105 N N . PRO A 1 299 ? -39.382 4.261 44.165 1.00 58.84 299 PRO A N 1
ATOM 2106 C CA . PRO A 1 299 ? -40.757 4.341 43.691 1.00 58.84 299 PRO A CA 1
ATOM 2107 C C . PRO A 1 299 ? -41.641 3.366 44.493 1.00 58.84 299 PRO A C 1
ATOM 2109 O O . PRO A 1 299 ? -41.245 2.225 44.728 1.00 58.84 299 PRO A O 1
ATOM 2112 N N . GLU A 1 300 ? -42.804 3.845 44.960 1.00 54.09 300 GLU A N 1
ATOM 2113 C CA . GLU A 1 300 ? -43.813 3.042 45.686 1.00 54.09 300 GLU A CA 1
ATOM 2114 C C . GLU A 1 300 ? -44.509 1.999 44.801 1.00 54.09 300 GLU A C 1
ATOM 2116 O O . GLU A 1 300 ? -44.914 2.353 43.670 1.00 54.09 300 GLU A O 1
#

Sequence (300 aa):
MDGPEPAEQRPRGRRTGGVAGFIAGVLGAAVALGFGELIEGISETIPSLVIAVGEVVTDYTPGDIVAFSIANIGASQKTVLTVGIVVASLAICGLLGRQASRGGRLAAIAGFALFGLVGGWAAARNPLSPAVASWLVALAAAVLGAAVTLFLVSRASAWRPSTAGADADEVDTGDADTQQESAGTRRSFFGFAAGAGVTALSLVGLGRGLRGPSAAEKARETYALPPRTTAPAADATSGATTAGRDAIDVPEGIEVPEGIEIPEGIEIPEGIEIPEGIEIPEGIEIPEGIEIPEGIEIPE